Protein AF-X1M928-F1 (afdb_monomer)

Sequence (213 aa):
MLVGWYPKWRAERQRIRGLGEVPILINYLTMSMKVTPNLERATAFAAENVEGPLGMSLKDALRYTYLRAYAGVEEALTGFAERWGKWCGELKRSIYLLRSSVSEKTEVARLQTLDRALELSLRGACDRMRDFAAGLHLPTLLIYSMGVLLPLVLVAILPVLSIININIDVPQVFAIYCVALPLGVYMLNRWTLAKRPATFPPPEVPIEGRIQA

Organism: NCBI:txid412755

Nearest PDB structures (foldseek):
  1cnt-assembly1_4  TM=3.705E-01  e=9.234E+00  Homo sapiens

Foldseek 3Di:
DPPVVVVVVVVVVLLLQLLQCLLVLLVQLLVQCLVPVDNQRSLVRSLVPDPGSLSVQSVVLVVCVVVVVDPDSLRSLQVSLVVSCVPPVLSNVLSVLLVVLSVDPDSVVSNVSSVVSSVSSVVSLVVLQVVLVVVVVVLVVVLCCLQPVVLVVVVVCVVVCVVVVDDDDPVVNVCCNVPVSVVVSVVSVVVSVVSRRNHDPDPPDPPPDPPDD

Mean predicted aligned error: 10.76 Å

Solvent-accessible surface area (backbone atoms only — not comparable to full-atom values): 11618 Å² total; per-residue (Å²): 138,71,77,76,55,58,61,55,54,51,51,51,53,43,48,46,46,20,63,20,40,43,42,58,45,42,42,39,30,39,54,36,35,72,77,42,89,39,70,61,61,10,50,52,52,22,26,73,73,31,80,51,60,47,19,47,54,42,42,51,36,53,53,39,29,78,70,66,75,30,97,36,61,70,53,27,51,47,54,48,31,57,63,51,26,77,84,33,61,39,53,25,53,22,52,55,35,45,58,53,30,74,75,44,91,43,71,69,60,22,53,52,34,32,48,51,19,34,50,44,26,45,49,48,52,50,50,54,51,49,54,49,58,63,59,43,55,63,58,51,50,51,44,46,40,62,69,47,48,48,57,51,51,53,61,67,45,46,66,60,42,56,74,72,68,58,88,73,60,67,69,60,57,48,46,46,59,73,46,51,44,56,51,51,49,51,51,52,51,53,57,54,60,69,64,55,76,44,64,55,78,78,76,83,71,76,77,90,80,79,91,81,134

Structure (mmCIF, N/CA/C/O backbone):
data_AF-X1M928-F1
#
_entry.id   AF-X1M928-F1
#
loop_
_atom_site.group_PDB
_atom_site.id
_atom_site.type_symbol
_atom_site.label_atom_id
_atom_site.label_alt_id
_atom_site.label_comp_id
_atom_site.label_asym_id
_atom_site.label_entity_id
_atom_site.label_seq_id
_atom_site.pdbx_PDB_ins_code
_atom_site.Cartn_x
_atom_site.Cartn_y
_atom_site.Cartn_z
_atom_site.occupancy
_atom_site.B_iso_or_equiv
_atom_site.auth_seq_id
_atom_site.auth_comp_id
_atom_site.auth_asym_id
_atom_site.auth_atom_id
_atom_site.pdbx_PDB_model_num
ATOM 1 N N . MET A 1 1 ? -2.806 -22.529 -26.610 1.00 42.88 1 MET A N 1
ATOM 2 C CA . MET A 1 1 ? -1.885 -22.229 -25.484 1.00 42.88 1 MET A CA 1
ATOM 3 C C . MET A 1 1 ? -1.934 -20.781 -24.946 1.00 42.88 1 MET A C 1
ATOM 5 O O . MET A 1 1 ? -1.266 -20.520 -23.957 1.00 42.88 1 MET A O 1
ATOM 9 N N . LEU A 1 2 ? -2.754 -19.853 -25.474 1.00 51.56 2 LEU A N 1
ATOM 10 C CA . LEU A 1 2 ? -2.778 -18.439 -25.023 1.00 51.56 2 LEU A CA 1
ATOM 11 C C . LEU A 1 2 ? -3.914 -18.037 -24.050 1.00 51.56 2 LEU A C 1
ATOM 13 O O . LEU A 1 2 ? -3.877 -16.946 -23.490 1.00 51.56 2 LEU A O 1
ATOM 17 N N . VAL A 1 3 ? -4.897 -18.904 -23.783 1.00 51.47 3 VAL A N 1
ATOM 18 C CA . VAL A 1 3 ? -6.101 -18.537 -22.999 1.00 51.47 3 VAL A CA 1
ATOM 19 C C . VAL A 1 3 ? -5.848 -18.482 -21.477 1.00 51.47 3 VAL A C 1
ATOM 21 O O . VAL A 1 3 ? -6.524 -17.752 -20.758 1.00 51.47 3 VAL A O 1
ATOM 24 N N . GLY A 1 4 ? -4.814 -19.166 -20.968 1.00 53.25 4 GLY A N 1
ATOM 25 C CA . GLY A 1 4 ? -4.492 -19.201 -19.530 1.00 53.25 4 GLY A CA 1
ATOM 26 C C . GLY A 1 4 ? -3.716 -17.991 -18.982 1.00 53.25 4 GLY A C 1
ATOM 27 O O . GLY A 1 4 ? -3.635 -17.818 -17.767 1.00 53.25 4 GLY A O 1
ATOM 28 N N . TRP A 1 5 ? -3.152 -17.140 -19.847 1.00 52.72 5 TRP A N 1
ATOM 29 C CA . TRP A 1 5 ? -2.324 -15.992 -19.435 1.00 52.72 5 TRP A CA 1
ATOM 30 C C . TRP A 1 5 ? -3.140 -14.723 -19.148 1.00 52.72 5 TRP A C 1
ATOM 32 O O . TRP A 1 5 ? -2.783 -13.932 -18.273 1.00 52.72 5 TRP A O 1
ATOM 42 N N . TYR A 1 6 ? -4.280 -14.563 -19.821 1.00 56.12 6 TYR A N 1
ATOM 43 C CA . TYR A 1 6 ? -5.194 -13.437 -19.636 1.00 56.12 6 TYR A CA 1
ATOM 44 C C . TYR A 1 6 ? -5.787 -13.306 -18.212 1.00 56.12 6 TYR A C 1
ATOM 46 O O . TYR A 1 6 ? -5.787 -12.190 -17.680 1.00 56.12 6 TYR A O 1
ATOM 54 N N . PRO A 1 7 ? -6.241 -14.388 -17.533 1.00 69.06 7 PRO A N 1
ATOM 55 C CA . PRO A 1 7 ? -6.758 -14.273 -16.167 1.00 69.06 7 PRO A CA 1
ATOM 56 C C . PRO A 1 7 ? -5.667 -13.907 -15.154 1.00 69.06 7 PRO A C 1
ATOM 58 O O . PRO A 1 7 ? -5.917 -13.099 -14.262 1.00 69.06 7 PRO A O 1
ATOM 61 N N . LYS A 1 8 ? -4.442 -14.426 -15.319 1.00 65.88 8 LYS A N 1
ATOM 62 C CA . LYS A 1 8 ? -3.316 -14.124 -14.419 1.00 65.88 8 LYS A CA 1
ATOM 63 C C . LYS A 1 8 ? -2.908 -12.654 -14.494 1.00 65.88 8 LYS A C 1
ATOM 65 O O . LYS A 1 8 ? -2.722 -12.023 -13.461 1.00 65.88 8 LYS A O 1
ATOM 70 N N . TRP A 1 9 ? -2.839 -12.091 -15.702 1.00 58.47 9 TRP A N 1
ATOM 71 C CA . TRP A 1 9 ? -2.477 -10.684 -15.884 1.00 58.47 9 TRP A CA 1
ATOM 72 C C . TRP A 1 9 ? -3.546 -9.723 -15.338 1.00 58.47 9 TRP A C 1
ATOM 74 O O . TRP A 1 9 ? -3.210 -8.722 -14.706 1.00 58.47 9 TRP A O 1
ATOM 84 N N . ARG A 1 10 ? -4.842 -10.042 -15.506 1.00 61.56 10 ARG A N 1
ATOM 85 C CA . ARG A 1 10 ? -5.928 -9.254 -14.890 1.00 61.56 10 ARG A CA 1
ATOM 86 C C . ARG A 1 10 ? -5.919 -9.333 -13.365 1.00 61.56 10 ARG A C 1
ATOM 88 O O . ARG A 1 10 ? -6.059 -8.291 -12.728 1.00 61.56 10 ARG A O 1
ATOM 95 N N . ALA A 1 11 ? -5.708 -10.522 -12.799 1.00 66.62 11 ALA A N 1
ATOM 96 C CA . ALA A 1 11 ? -5.610 -10.703 -11.353 1.00 66.62 11 ALA A CA 1
ATOM 97 C C . ALA A 1 11 ? -4.434 -9.910 -10.766 1.00 66.62 11 ALA A C 1
ATOM 99 O O . ALA A 1 11 ? -4.593 -9.221 -9.763 1.00 66.62 11 ALA A O 1
ATOM 100 N N . GLU A 1 12 ? -3.276 -9.931 -11.428 1.00 66.94 12 GLU A N 1
ATOM 101 C CA . GLU A 1 12 ? -2.104 -9.179 -10.979 1.00 66.94 12 GLU A CA 1
ATOM 102 C C . GLU A 1 12 ? -2.335 -7.664 -11.049 1.00 66.94 12 GLU A C 1
ATOM 104 O O . GLU A 1 12 ? -2.025 -6.930 -10.113 1.00 66.94 12 GLU A O 1
ATOM 109 N N . ARG A 1 13 ? -2.990 -7.181 -12.110 1.00 67.06 13 ARG A N 1
ATOM 110 C CA . ARG A 1 13 ? -3.338 -5.761 -12.239 1.00 67.06 13 ARG A CA 1
ATOM 111 C C . ARG A 1 13 ? -4.357 -5.307 -11.191 1.00 67.06 13 ARG A C 1
ATOM 113 O O . ARG A 1 13 ? -4.254 -4.188 -10.693 1.00 67.06 13 ARG A O 1
ATOM 120 N N . GLN A 1 14 ? -5.328 -6.153 -10.851 1.00 69.19 14 GLN A N 1
ATOM 121 C CA . GLN A 1 14 ? -6.275 -5.891 -9.763 1.00 69.19 14 GLN A CA 1
ATOM 122 C C . GLN A 1 14 ? -5.581 -5.878 -8.399 1.00 69.19 14 GLN A C 1
ATOM 124 O O . GLN A 1 14 ? -5.887 -5.013 -7.586 1.00 69.19 14 GLN A O 1
ATOM 129 N N . ARG A 1 15 ? -4.606 -6.766 -8.169 1.00 75.19 15 ARG A N 1
ATOM 130 C CA . ARG A 1 15 ? -3.797 -6.766 -6.941 1.00 75.19 15 ARG A CA 1
ATOM 131 C C . ARG A 1 15 ? -2.988 -5.491 -6.796 1.00 75.19 15 ARG A C 1
ATOM 133 O O . ARG A 1 15 ? -3.089 -4.844 -5.763 1.00 75.19 15 ARG A O 1
ATOM 140 N N . ILE A 1 16 ? -2.250 -5.096 -7.837 1.00 73.75 16 ILE A N 1
ATOM 141 C CA . ILE A 1 16 ? -1.461 -3.857 -7.825 1.00 73.75 16 ILE A CA 1
ATOM 142 C C . ILE A 1 16 ? -2.367 -2.657 -7.528 1.00 73.75 16 ILE A C 1
ATOM 144 O O . ILE A 1 16 ? -2.025 -1.837 -6.684 1.00 73.75 16 ILE A O 1
ATOM 148 N N . ARG A 1 17 ? -3.548 -2.583 -8.159 1.00 75.19 17 ARG A N 1
ATOM 149 C CA . ARG A 1 17 ? -4.549 -1.543 -7.863 1.00 75.19 17 ARG A CA 1
ATOM 150 C C . ARG A 1 17 ? -5.024 -1.581 -6.410 1.00 75.19 17 ARG A C 1
ATOM 152 O O . ARG A 1 17 ? -5.004 -0.545 -5.759 1.00 75.19 17 ARG A O 1
ATOM 159 N N . GLY A 1 18 ? -5.354 -2.762 -5.890 1.00 78.44 18 GLY A N 1
ATOM 160 C CA . GLY A 1 18 ? -5.780 -2.931 -4.500 1.00 78.44 18 GLY A CA 1
ATOM 161 C C . GLY A 1 18 ? -4.712 -2.513 -3.483 1.00 78.44 18 GLY A C 1
ATOM 162 O O . GLY A 1 18 ? -5.039 -1.927 -2.459 1.00 78.44 18 GLY A O 1
ATOM 163 N N . LEU A 1 19 ? -3.422 -2.713 -3.775 1.00 83.06 19 LEU A N 1
ATOM 164 C CA . LEU A 1 19 ? -2.331 -2.221 -2.918 1.00 83.06 19 LEU A CA 1
ATOM 165 C C . LEU A 1 19 ? -2.305 -0.688 -2.807 1.00 83.06 19 LEU A C 1
ATOM 167 O O . LEU A 1 19 ? -1.924 -0.153 -1.764 1.00 83.06 19 LEU A O 1
ATOM 171 N N . GLY A 1 20 ? -2.739 0.013 -3.855 1.00 84.56 20 GLY A N 1
ATOM 172 C CA . GLY A 1 20 ? -2.857 1.471 -3.877 1.00 84.56 20 GLY A CA 1
ATOM 173 C C . GLY A 1 20 ? -3.984 2.039 -3.029 1.00 84.56 20 GLY A C 1
ATOM 174 O O . GLY A 1 20 ? -3.939 3.212 -2.669 1.00 84.56 20 GLY A O 1
ATOM 175 N N . GLU A 1 21 ? -4.972 1.212 -2.699 1.00 87.44 21 GLU A N 1
ATOM 176 C CA . GLU A 1 21 ? -6.151 1.578 -1.908 1.00 87.44 21 GLU A CA 1
ATOM 177 C C . GLU A 1 21 ? -5.940 1.361 -0.409 1.00 87.44 21 GLU A C 1
ATOM 179 O O . GLU A 1 21 ? -6.763 1.789 0.394 1.00 87.44 21 GLU A O 1
ATOM 184 N N . VAL A 1 22 ? -4.831 0.730 -0.012 1.00 92.00 22 VAL A N 1
ATOM 185 C CA . VAL A 1 22 ? -4.527 0.412 1.390 1.00 92.00 22 VAL A CA 1
ATOM 186 C C . VAL A 1 22 ? -4.619 1.641 2.303 1.00 92.00 22 VAL A C 1
ATOM 188 O O . VAL A 1 22 ? -5.326 1.548 3.307 1.00 92.00 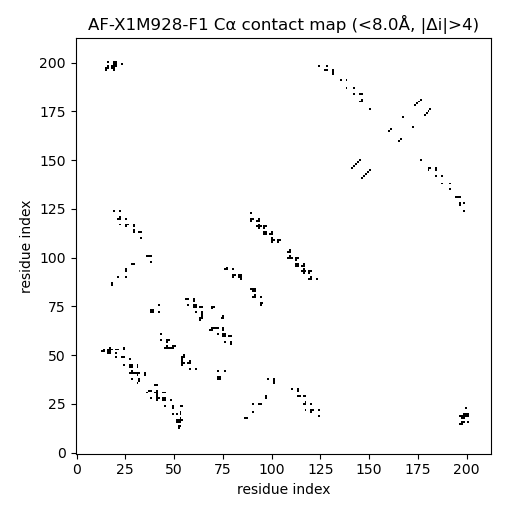22 VAL A O 1
ATOM 191 N N . PRO A 1 23 ? -3.998 2.798 1.991 1.00 93.00 23 PRO A N 1
ATOM 192 C CA . PRO A 1 23 ? -4.100 3.965 2.864 1.00 93.00 23 PRO A CA 1
ATOM 193 C C . PRO A 1 23 ? -5.526 4.508 2.971 1.00 93.00 23 PRO A C 1
ATOM 195 O O . PRO A 1 23 ? -5.943 4.917 4.048 1.00 93.00 23 PRO A O 1
ATOM 198 N N . ILE A 1 24 ? -6.290 4.472 1.874 1.00 92.56 24 ILE A N 1
ATOM 199 C CA . ILE A 1 24 ? -7.690 4.917 1.840 1.00 92.56 24 ILE A CA 1
ATOM 200 C C . ILE A 1 24 ? -8.553 4.001 2.712 1.00 92.56 24 ILE A C 1
ATOM 202 O O . ILE A 1 24 ? -9.325 4.483 3.536 1.00 92.56 24 ILE A O 1
ATOM 206 N N . LEU A 1 25 ? -8.386 2.683 2.580 1.00 94.56 25 LEU A N 1
ATOM 207 C CA . LEU A 1 25 ? -9.114 1.711 3.388 1.00 94.56 25 LEU A CA 1
ATOM 208 C C . LEU A 1 25 ? -8.829 1.899 4.881 1.00 94.56 25 LEU A C 1
ATOM 210 O O . LEU A 1 25 ? -9.761 1.974 5.681 1.00 94.56 25 LEU A O 1
ATOM 214 N N . ILE A 1 26 ? -7.549 1.988 5.254 1.00 95.50 26 ILE A N 1
ATOM 215 C CA . ILE A 1 26 ? -7.161 2.219 6.647 1.00 95.50 26 ILE A CA 1
ATOM 216 C C . ILE A 1 26 ? -7.706 3.564 7.134 1.00 95.50 26 ILE A C 1
ATOM 218 O O . ILE A 1 26 ? -8.219 3.629 8.244 1.00 95.50 26 ILE A O 1
ATOM 222 N N . ASN A 1 27 ? -7.682 4.610 6.307 1.00 95.31 27 ASN A N 1
ATOM 223 C CA . ASN A 1 27 ? -8.257 5.904 6.657 1.00 95.31 27 ASN A CA 1
ATOM 224 C C . ASN A 1 27 ? -9.759 5.816 6.965 1.00 95.31 27 ASN A C 1
ATOM 226 O O . ASN A 1 27 ? -10.181 6.318 8.002 1.00 95.31 27 ASN A O 1
ATOM 230 N N . TYR A 1 28 ? -10.559 5.141 6.133 1.00 95.44 28 TYR A N 1
ATOM 231 C CA . TYR A 1 28 ? -11.990 4.955 6.406 1.00 95.44 28 TYR A CA 1
ATOM 232 C C . TYR A 1 28 ? -12.245 4.164 7.695 1.00 95.44 28 TYR A C 1
ATOM 234 O O . TYR A 1 28 ? -13.114 4.544 8.483 1.00 95.44 28 TYR A O 1
ATOM 242 N N . LEU A 1 29 ? -11.460 3.109 7.949 1.00 95.88 29 LEU A N 1
ATOM 243 C CA . LEU A 1 29 ? -11.529 2.346 9.199 1.00 95.88 29 LEU A CA 1
ATOM 244 C C . LEU A 1 29 ? -11.206 3.234 10.407 1.00 95.88 29 LEU A C 1
ATOM 246 O O . LEU A 1 29 ? -11.985 3.294 11.356 1.00 95.88 29 LEU A O 1
ATOM 250 N N . THR A 1 30 ? -10.087 3.958 10.356 1.00 96.50 30 THR A N 1
ATOM 251 C CA . THR A 1 30 ? -9.639 4.880 11.404 1.00 96.50 30 THR A CA 1
ATOM 252 C C . THR A 1 30 ? -10.672 5.980 11.649 1.00 96.50 30 THR A C 1
ATOM 254 O O . THR A 1 30 ? -11.042 6.217 12.795 1.00 96.50 30 THR A O 1
ATOM 257 N N . MET A 1 31 ? -11.178 6.635 10.600 1.00 95.06 31 MET A N 1
ATOM 258 C CA . MET A 1 31 ? -12.186 7.695 10.707 1.00 95.06 31 MET A CA 1
ATOM 259 C C . MET A 1 31 ? -13.467 7.189 11.369 1.00 95.06 31 MET A C 1
ATOM 261 O O . MET A 1 31 ? -13.952 7.812 12.310 1.00 95.06 31 MET A O 1
ATOM 265 N N . SER A 1 32 ? -13.985 6.037 10.938 1.00 95.12 32 SER A N 1
ATOM 266 C CA . SER A 1 32 ? -15.197 5.470 11.532 1.00 95.12 32 SER A CA 1
ATOM 267 C C . SER A 1 32 ? -14.990 5.064 12.995 1.00 95.12 32 SER A C 1
ATOM 269 O O . SER A 1 32 ? -15.827 5.379 13.838 1.00 95.12 32 SER A O 1
ATOM 271 N N . MET A 1 33 ? -13.836 4.469 13.321 1.00 94.62 33 MET A N 1
ATOM 272 C CA . MET A 1 33 ? -13.453 4.103 14.692 1.00 94.62 33 MET A CA 1
ATOM 273 C C . MET A 1 33 ? -13.284 5.310 15.623 1.00 94.62 33 MET A C 1
ATOM 275 O O . MET A 1 33 ? -13.527 5.201 16.826 1.00 94.62 33 MET A O 1
ATOM 279 N N . LYS A 1 34 ? -12.862 6.462 15.085 1.00 94.31 34 LYS A N 1
ATOM 280 C CA . LYS A 1 34 ? -12.776 7.722 15.838 1.00 94.31 34 LYS A CA 1
ATOM 281 C C . LYS A 1 34 ? -14.156 8.277 16.193 1.00 94.31 34 LYS A C 1
ATOM 283 O O . LYS A 1 34 ? -14.293 8.861 17.260 1.00 94.31 34 LYS A O 1
ATOM 288 N N . VAL A 1 35 ? -15.153 8.091 15.323 1.00 93.50 35 VAL A N 1
ATOM 289 C CA . VAL A 1 35 ? -16.539 8.531 15.567 1.00 93.50 35 VAL A CA 1
ATOM 290 C C . VAL A 1 35 ? -17.263 7.560 16.499 1.00 93.50 35 VAL A C 1
ATOM 292 O O . VAL A 1 35 ? -17.886 7.972 17.472 1.00 93.50 35 VAL A O 1
ATOM 295 N N . THR A 1 36 ? -17.172 6.262 16.216 1.00 91.56 36 THR A N 1
ATOM 296 C CA . THR A 1 36 ? -17.763 5.197 17.031 1.00 91.56 36 THR A CA 1
ATOM 297 C C . THR A 1 36 ? -16.734 4.090 17.241 1.00 91.56 36 THR A C 1
ATOM 299 O O . THR A 1 36 ? -16.312 3.503 16.244 1.00 91.56 36 THR A O 1
ATOM 302 N N . PRO A 1 37 ? -16.361 3.736 18.487 1.00 91.12 37 PRO A N 1
ATOM 303 C CA . PRO A 1 37 ? -15.348 2.717 18.768 1.00 91.12 37 PRO A CA 1
ATOM 304 C C . PRO A 1 37 ? -15.912 1.295 18.580 1.00 91.12 37 PRO A C 1
ATOM 306 O O . PRO A 1 37 ? -15.955 0.495 19.509 1.00 91.12 37 PRO A O 1
ATOM 309 N N . ASN A 1 38 ? -16.394 0.989 17.374 1.00 91.12 38 ASN A N 1
ATOM 310 C CA . ASN A 1 38 ? -16.973 -0.294 16.994 1.00 91.12 38 ASN A CA 1
ATOM 311 C C . ASN A 1 38 ? -16.344 -0.770 15.677 1.00 91.12 38 ASN A C 1
ATOM 313 O O . ASN A 1 38 ? -16.558 -0.179 14.616 1.00 91.12 38 ASN A O 1
ATOM 317 N N . LEU A 1 39 ? -15.596 -1.873 15.758 1.00 91.31 39 LEU A N 1
ATOM 318 C CA . LEU A 1 39 ? -14.866 -2.443 14.628 1.00 91.31 39 LEU A CA 1
ATOM 319 C C . LEU A 1 39 ? -15.797 -2.972 13.528 1.00 91.31 39 LEU A C 1
ATOM 321 O O . LEU A 1 39 ? -15.484 -2.852 12.346 1.00 91.31 39 LEU A O 1
ATOM 325 N N . GLU A 1 40 ? -16.953 -3.524 13.888 1.00 91.06 40 GLU A N 1
ATOM 326 C CA . GLU A 1 40 ? -17.931 -4.038 12.925 1.00 91.06 40 GLU A CA 1
ATOM 327 C C . GLU A 1 40 ? -18.540 -2.904 12.100 1.00 91.06 40 GLU A C 1
ATOM 329 O O . GLU A 1 40 ? -18.614 -2.971 10.874 1.00 91.06 40 GLU A O 1
ATOM 334 N N . ARG A 1 41 ? -18.903 -1.805 12.768 1.00 91.00 41 ARG A N 1
ATOM 335 C CA . ARG A 1 41 ? -19.430 -0.613 12.100 1.00 91.00 41 ARG A CA 1
ATOM 336 C C . ARG A 1 41 ? -18.368 0.042 11.220 1.00 91.00 41 ARG A C 1
ATOM 338 O O . ARG A 1 41 ? -18.665 0.423 10.091 1.00 91.00 41 ARG A O 1
ATOM 345 N N . ALA A 1 42 ? -17.130 0.119 11.706 1.00 94.19 42 ALA A N 1
ATOM 346 C CA . ALA A 1 42 ? -16.022 0.679 10.945 1.00 94.19 42 ALA A CA 1
ATOM 347 C C . ALA A 1 42 ? -15.689 -0.137 9.695 1.00 94.19 42 ALA A C 1
ATOM 349 O O . ALA A 1 42 ? -15.462 0.429 8.627 1.00 94.19 42 ALA A O 1
ATOM 350 N N . THR A 1 43 ? -15.687 -1.464 9.804 1.00 93.62 43 THR A N 1
ATOM 351 C CA . THR A 1 43 ? -15.433 -2.357 8.666 1.00 93.62 43 THR A CA 1
ATOM 352 C C . THR A 1 43 ? -16.558 -2.341 7.645 1.00 93.62 43 THR A C 1
ATOM 354 O O . THR A 1 43 ? -16.258 -2.310 6.454 1.00 93.62 43 THR A O 1
ATOM 357 N N . ALA A 1 44 ? -17.823 -2.292 8.074 1.00 91.88 44 ALA A N 1
ATOM 358 C CA . ALA A 1 44 ? -18.957 -2.106 7.171 1.00 91.88 44 ALA A CA 1
ATOM 359 C C . ALA A 1 44 ? -18.858 -0.766 6.422 1.00 91.88 44 ALA A C 1
ATOM 361 O O . ALA A 1 44 ? -18.918 -0.739 5.194 1.00 91.88 44 ALA A O 1
ATOM 362 N N . PHE A 1 45 ? -18.586 0.325 7.144 1.00 92.50 45 PHE A N 1
ATOM 363 C CA . PHE A 1 45 ? -18.412 1.654 6.557 1.00 92.50 45 PHE A CA 1
ATOM 364 C C . PHE A 1 45 ? -17.254 1.703 5.552 1.00 92.50 45 PHE A C 1
ATOM 366 O O . PHE A 1 45 ? -17.403 2.219 4.445 1.00 92.50 45 PHE A O 1
ATOM 373 N N . ALA A 1 46 ? -16.100 1.134 5.902 1.00 93.94 46 ALA A N 1
ATOM 374 C CA . ALA A 1 46 ? -14.953 1.076 5.005 1.00 93.94 46 ALA A CA 1
ATOM 375 C C . ALA A 1 46 ? -15.229 0.195 3.778 1.00 93.94 46 ALA A C 1
ATOM 377 O O . ALA A 1 46 ? -14.829 0.544 2.670 1.00 93.94 46 ALA A O 1
ATOM 378 N N . ALA A 1 47 ? -15.940 -0.922 3.948 1.00 91.94 47 ALA A N 1
ATOM 379 C CA . ALA A 1 47 ? -16.337 -1.762 2.830 1.00 91.94 47 ALA A CA 1
ATOM 380 C C . ALA A 1 47 ? -17.258 -0.998 1.872 1.00 91.94 47 ALA A C 1
ATOM 382 O O . ALA A 1 47 ? -17.040 -1.062 0.672 1.00 91.94 47 ALA A O 1
ATOM 383 N N . GLU A 1 48 ? -18.241 -0.247 2.367 1.00 91.06 48 GLU A N 1
ATOM 384 C CA . GLU A 1 48 ? -19.170 0.524 1.532 1.00 91.06 48 GLU A CA 1
ATOM 385 C C . GLU A 1 48 ? -18.489 1.644 0.735 1.00 91.06 48 GLU A C 1
ATOM 387 O O . GLU A 1 48 ? -18.802 1.799 -0.444 1.00 91.06 48 GLU A O 1
ATOM 392 N N . ASN A 1 49 ? -17.536 2.357 1.345 1.00 91.19 49 ASN A N 1
ATOM 393 C C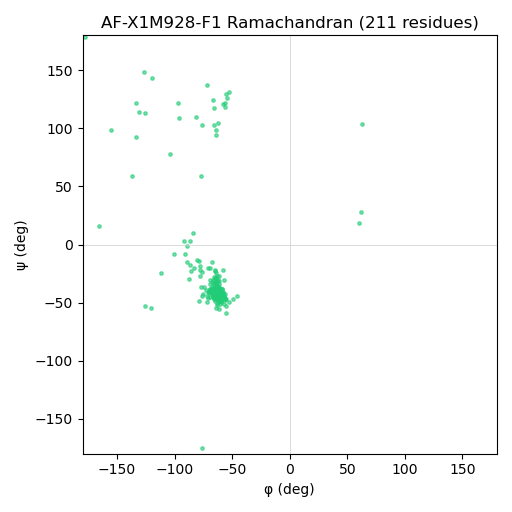A . ASN A 1 49 ? -16.905 3.547 0.760 1.00 91.19 49 ASN A CA 1
ATOM 394 C C . ASN A 1 49 ? -15.659 3.257 -0.096 1.00 91.19 49 ASN A C 1
ATOM 396 O O . ASN A 1 49 ? -15.219 4.124 -0.847 1.00 91.19 49 ASN A O 1
ATOM 400 N N . VAL A 1 50 ? -15.066 2.061 -0.003 1.00 89.81 50 VAL A N 1
ATOM 401 C CA . VAL A 1 50 ? -13.958 1.665 -0.884 1.00 89.81 50 VAL A CA 1
ATOM 402 C C . VAL A 1 50 ? -14.501 0.849 -2.057 1.00 89.81 50 VAL A C 1
ATOM 404 O O . VAL A 1 50 ? -14.906 -0.302 -1.909 1.00 89.81 50 VAL A O 1
ATOM 407 N N . GLU A 1 51 ? -14.494 1.440 -3.251 1.00 83.56 51 GLU A N 1
ATOM 408 C CA . GLU A 1 51 ? -15.075 0.815 -4.451 1.00 83.56 51 GLU A CA 1
ATOM 409 C C . GLU A 1 51 ? -14.124 -0.128 -5.198 1.00 83.56 51 GLU A C 1
ATOM 411 O O . GLU A 1 51 ? -14.563 -1.009 -5.940 1.00 83.56 51 GLU A O 1
ATOM 416 N N . GLY A 1 52 ? -12.816 0.041 -5.017 1.00 85.38 52 GLY A N 1
ATOM 417 C CA . GLY A 1 52 ? -11.818 -0.698 -5.778 1.00 85.38 52 GLY A CA 1
ATOM 418 C C . GLY A 1 52 ? -11.609 -2.155 -5.340 1.00 85.38 52 GLY A C 1
ATOM 419 O O . GLY A 1 52 ? -12.334 -2.676 -4.483 1.00 85.38 52 GLY A O 1
ATOM 420 N N . PRO A 1 53 ? -10.625 -2.870 -5.929 1.00 87.00 53 PRO A N 1
ATOM 421 C CA . PRO A 1 53 ? -10.423 -4.301 -5.697 1.00 87.00 53 PRO A CA 1
ATOM 422 C C . PRO A 1 53 ? -10.209 -4.664 -4.226 1.00 87.00 53 PRO A C 1
ATOM 424 O O . PRO A 1 53 ? -10.577 -5.764 -3.807 1.00 87.00 53 PRO A O 1
ATOM 427 N N . LEU A 1 54 ? -9.618 -3.757 -3.441 1.00 88.44 54 LEU A N 1
ATOM 428 C CA . LEU A 1 54 ? -9.393 -3.987 -2.019 1.00 88.44 54 LEU A CA 1
ATOM 429 C C . LEU A 1 54 ? -10.711 -3.922 -1.236 1.00 88.44 54 LEU A C 1
ATOM 431 O O . LEU A 1 54 ? -10.985 -4.801 -0.418 1.00 88.44 54 LEU A O 1
ATOM 435 N N . GLY A 1 55 ? -11.548 -2.925 -1.530 1.00 89.50 55 GLY A N 1
ATOM 436 C CA . GLY A 1 55 ? -12.866 -2.762 -0.917 1.00 89.50 55 GLY A CA 1
ATOM 437 C C . GLY A 1 55 ? -13.848 -3.859 -1.321 1.00 89.50 55 GLY A C 1
ATOM 438 O O . GLY A 1 55 ? -14.512 -4.429 -0.459 1.00 89.50 55 GLY A O 1
ATOM 439 N N . MET A 1 56 ? -13.855 -4.268 -2.594 1.00 89.50 56 MET A N 1
ATOM 440 C CA . MET A 1 56 ? -14.603 -5.447 -3.056 1.00 89.50 56 MET A CA 1
ATOM 441 C C . MET A 1 56 ? -14.191 -6.711 -2.297 1.00 89.50 56 MET A C 1
ATOM 443 O O . MET A 1 56 ? -15.045 -7.447 -1.809 1.00 89.50 56 MET A O 1
ATOM 447 N N . SER A 1 57 ? -12.885 -6.935 -2.116 1.00 90.12 57 SER A N 1
ATOM 448 C CA . SER A 1 57 ? -12.409 -8.084 -1.344 1.00 90.12 57 SER A CA 1
ATOM 449 C C . SER A 1 57 ? -12.794 -8.016 0.138 1.00 90.12 57 SER A C 1
ATOM 451 O O . SER A 1 57 ? -12.908 -9.074 0.764 1.00 90.12 57 SER A O 1
ATOM 453 N N . LEU A 1 58 ? -12.959 -6.819 0.708 1.00 91.69 58 LEU A N 1
ATOM 454 C CA . LEU A 1 58 ? -13.457 -6.642 2.070 1.00 91.69 58 LEU A CA 1
ATOM 455 C C . LEU A 1 58 ? -14.970 -6.892 2.143 1.00 91.69 58 LEU A C 1
ATOM 457 O O . LEU A 1 58 ? -15.409 -7.616 3.033 1.00 91.69 58 LEU A O 1
ATOM 461 N N . LYS A 1 59 ? -15.755 -6.391 1.177 1.00 91.25 59 LYS A N 1
ATOM 462 C CA . LYS A 1 59 ? -17.188 -6.714 1.033 1.00 91.25 59 LYS A CA 1
ATOM 463 C C . LYS A 1 59 ? -17.393 -8.222 0.944 1.00 91.25 59 LYS A C 1
ATOM 465 O O . LYS A 1 59 ? -18.224 -8.765 1.663 1.00 91.25 59 LYS A O 1
ATOM 470 N N . ASP A 1 60 ? -16.606 -8.909 0.121 1.00 89.06 60 ASP A N 1
ATOM 471 C CA . ASP A 1 60 ? -16.670 -10.365 0.007 1.00 89.06 60 ASP A CA 1
ATOM 472 C C . ASP A 1 60 ? -16.336 -11.047 1.339 1.00 89.06 60 ASP A C 1
ATOM 474 O O . ASP A 1 60 ? -17.060 -11.948 1.755 1.00 89.06 60 ASP A O 1
ATOM 478 N N . ALA A 1 61 ? -15.303 -10.586 2.058 1.00 87.88 61 ALA A N 1
ATOM 479 C CA . ALA A 1 61 ? -14.972 -11.107 3.386 1.00 87.88 61 ALA A CA 1
ATOM 480 C C . ALA A 1 61 ? -16.144 -10.971 4.374 1.00 87.88 61 ALA A C 1
ATOM 482 O O . ALA A 1 61 ? -16.458 -11.937 5.066 1.00 87.88 61 ALA A O 1
ATOM 483 N N . LEU A 1 62 ? -16.821 -9.817 4.389 1.00 88.44 62 LEU A N 1
ATOM 484 C CA . LEU A 1 62 ? -18.005 -9.579 5.219 1.00 88.44 62 LEU A CA 1
ATOM 485 C C . LEU A 1 62 ? -19.196 -10.448 4.790 1.00 88.44 62 LEU A C 1
ATOM 487 O O . LEU A 1 62 ? -19.898 -10.991 5.640 1.00 88.44 62 LEU A O 1
ATOM 491 N N . ARG A 1 63 ? -19.408 -10.648 3.482 1.00 84.94 63 ARG A N 1
ATOM 492 C CA . ARG A 1 63 ? -20.457 -11.543 2.957 1.00 84.94 63 ARG A CA 1
ATOM 493 C C . ARG A 1 63 ? -20.294 -12.974 3.464 1.00 84.94 63 ARG A C 1
ATOM 495 O O . ARG A 1 63 ? -21.288 -13.593 3.839 1.00 84.94 63 ARG A O 1
ATOM 502 N N . TYR A 1 64 ? -19.064 -13.482 3.527 1.00 78.25 64 TYR A N 1
ATOM 503 C CA . TYR A 1 64 ? -18.787 -14.808 4.088 1.00 78.25 64 TYR A CA 1
ATOM 504 C C . TYR A 1 64 ? -19.114 -14.899 5.590 1.00 78.25 64 TYR A C 1
ATOM 506 O O . TYR A 1 64 ? -19.537 -15.959 6.049 1.00 78.25 64 TYR A O 1
ATOM 514 N N . THR A 1 65 ? -19.025 -13.799 6.344 1.00 77.00 65 THR A N 1
ATOM 515 C CA . THR A 1 65 ? -19.478 -13.742 7.746 1.00 77.00 65 THR A CA 1
ATOM 516 C C . THR A 1 65 ? -20.983 -13.974 7.867 1.00 77.00 65 THR A C 1
ATOM 518 O O . THR A 1 65 ? -21.413 -14.800 8.669 1.00 77.00 65 THR A O 1
ATOM 521 N N . TYR A 1 66 ? -21.796 -13.321 7.028 1.00 67.62 66 TYR A N 1
ATOM 522 C CA . TYR A 1 66 ? -23.257 -13.507 7.030 1.00 67.62 66 TYR A CA 1
ATOM 523 C C . TYR A 1 66 ? -23.685 -14.929 6.629 1.00 67.62 66 TYR A C 1
ATOM 525 O O . TYR A 1 66 ? -24.755 -15.389 7.018 1.00 67.62 66 TYR A O 1
ATOM 533 N N . LEU A 1 67 ? -22.826 -15.654 5.906 1.00 71.38 67 LEU A N 1
ATOM 534 C CA . LEU A 1 67 ? -22.998 -17.066 5.548 1.00 71.38 67 LEU A CA 1
ATOM 535 C C . LEU A 1 67 ? -22.521 -18.040 6.652 1.00 71.38 67 LEU A C 1
ATOM 537 O O . LEU A 1 67 ? -22.435 -19.238 6.394 1.00 71.38 67 LEU A O 1
ATOM 541 N N . ARG A 1 68 ? -22.206 -17.553 7.868 1.00 69.81 68 ARG A N 1
ATOM 542 C CA . ARG A 1 68 ? -21.621 -18.322 8.994 1.00 69.81 68 ARG A CA 1
ATOM 543 C C . ARG A 1 68 ? -20.253 -18.963 8.701 1.00 69.81 68 ARG A C 1
ATOM 545 O O . ARG A 1 68 ? -19.833 -19.856 9.430 1.00 69.81 68 ARG A O 1
ATOM 552 N N . ALA A 1 69 ? -19.528 -18.505 7.679 1.00 63.19 69 ALA A N 1
ATOM 553 C CA . ALA A 1 69 ? -18.174 -19.000 7.403 1.00 63.19 69 ALA A CA 1
ATOM 554 C C . ALA A 1 69 ? -17.098 -18.378 8.319 1.00 63.19 69 ALA A C 1
ATOM 556 O O . ALA A 1 69 ? -15.989 -18.899 8.390 1.00 63.19 69 ALA A O 1
ATOM 557 N N . TYR A 1 70 ? -17.429 -17.291 9.023 1.00 66.44 70 TYR A N 1
ATOM 558 C CA . TYR A 1 70 ? -16.625 -16.677 10.084 1.00 66.44 70 TYR A CA 1
ATOM 559 C C . TYR A 1 70 ? -17.481 -16.522 11.347 1.00 66.44 70 TYR A C 1
ATOM 561 O O . TYR A 1 70 ? -18.688 -16.293 11.241 1.00 66.44 70 TYR A O 1
ATOM 569 N N . ALA A 1 71 ? -16.867 -16.612 12.530 1.00 67.62 71 ALA A N 1
ATOM 570 C CA . ALA A 1 71 ? -17.534 -16.448 13.822 1.00 67.62 71 ALA A CA 1
ATOM 571 C C . ALA A 1 71 ? -17.989 -15.000 14.080 1.00 67.62 71 ALA A C 1
ATOM 573 O O . ALA A 1 71 ? -18.892 -14.772 14.882 1.00 67.62 71 ALA A O 1
ATOM 574 N N . GLY A 1 72 ? -17.399 -14.024 13.382 1.00 82.56 72 GLY A N 1
ATOM 575 C CA . GLY A 1 72 ? -17.767 -12.614 13.475 1.00 82.56 72 GLY A CA 1
ATOM 576 C C . GLY A 1 72 ? -16.968 -11.724 12.524 1.00 82.56 72 GLY A C 1
ATOM 577 O O . GLY A 1 72 ? -16.088 -12.182 11.788 1.00 82.56 72 GLY A O 1
ATOM 578 N N . VAL A 1 73 ? -17.272 -10.425 12.537 1.00 86.12 73 VAL A N 1
ATOM 579 C CA . VAL A 1 73 ? -16.626 -9.440 11.654 1.00 86.12 73 VAL A CA 1
ATOM 580 C C . VAL A 1 73 ? -15.137 -9.270 11.977 1.00 86.12 73 VAL A C 1
ATOM 582 O O . VAL A 1 73 ? -14.321 -9.090 11.074 1.00 86.12 73 VAL A O 1
ATOM 585 N N . GLU A 1 74 ? -14.759 -9.404 13.248 1.00 87.31 74 GLU A N 1
ATOM 586 C CA . GLU A 1 74 ? -13.362 -9.355 13.688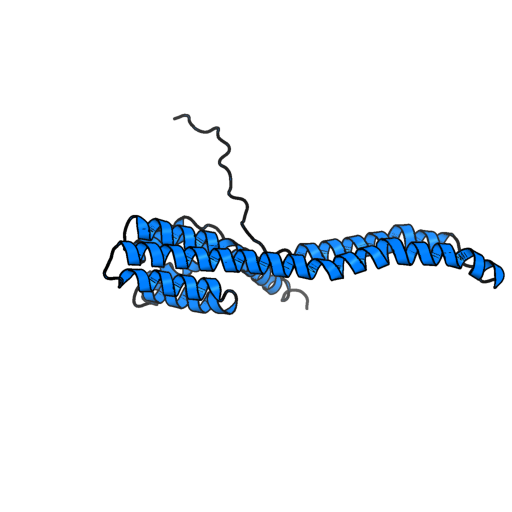 1.00 87.31 74 GLU A CA 1
ATOM 587 C C . GLU A 1 74 ? -12.510 -10.481 13.072 1.00 87.31 74 GLU A C 1
ATOM 589 O O . GLU A 1 74 ? -11.387 -10.247 12.608 1.00 87.31 74 GLU A O 1
ATOM 594 N N . GLU A 1 75 ? -13.053 -11.699 12.997 1.00 87.62 75 GLU A N 1
ATOM 595 C CA . GLU A 1 75 ? -12.373 -12.839 12.378 1.00 87.62 75 GLU A CA 1
ATOM 596 C C . GLU A 1 75 ? -12.277 -12.667 10.857 1.00 87.62 75 GLU A C 1
ATOM 598 O O . GLU A 1 75 ? -11.212 -12.877 10.271 1.00 87.62 75 GLU A O 1
ATOM 603 N N . ALA A 1 76 ? -13.344 -12.183 10.217 1.00 89.88 76 ALA A N 1
ATOM 604 C CA . ALA A 1 76 ? -13.348 -11.891 8.786 1.00 89.88 76 ALA A CA 1
ATOM 605 C C . ALA A 1 76 ? -12.327 -10.807 8.407 1.00 89.88 76 ALA A C 1
ATOM 607 O O . ALA A 1 76 ? -11.607 -10.950 7.411 1.00 89.88 76 ALA A O 1
ATOM 608 N N . LEU A 1 77 ? -12.210 -9.753 9.223 1.00 91.62 77 LEU A N 1
ATOM 609 C CA . LEU A 1 77 ? -11.205 -8.704 9.058 1.00 91.62 77 LEU A CA 1
ATOM 610 C C . LEU A 1 77 ? -9.784 -9.255 9.239 1.00 91.62 77 LEU A C 1
ATOM 612 O O . LEU A 1 77 ? -8.876 -8.890 8.491 1.00 91.62 77 LEU A O 1
ATOM 616 N N . THR A 1 78 ? -9.589 -10.168 10.189 1.00 91.50 78 THR A N 1
ATOM 617 C CA . THR A 1 78 ? -8.297 -10.830 10.418 1.00 91.50 78 THR A CA 1
ATOM 618 C C . THR A 1 78 ? -7.915 -11.718 9.237 1.00 91.50 78 THR A C 1
ATOM 620 O O . THR A 1 78 ? -6.813 -11.590 8.704 1.00 91.50 78 THR A O 1
ATOM 623 N N . GLY A 1 79 ? -8.842 -12.543 8.745 1.00 90.75 79 GLY A N 1
ATOM 624 C CA . GLY A 1 79 ? -8.633 -13.357 7.549 1.00 90.75 79 GLY A CA 1
ATOM 625 C C . GLY A 1 79 ? -8.363 -12.507 6.304 1.00 90.75 79 GLY A C 1
ATOM 626 O O . GLY A 1 79 ? -7.508 -12.847 5.486 1.00 90.75 79 GLY A O 1
ATOM 627 N N . PHE A 1 80 ? -9.035 -11.362 6.167 1.00 92.50 80 PHE A N 1
ATOM 628 C CA . PHE A 1 80 ? -8.738 -10.380 5.124 1.00 92.50 80 PHE A CA 1
ATOM 629 C C . PHE A 1 80 ? -7.309 -9.825 5.250 1.00 92.50 80 PHE A C 1
ATOM 631 O O . PHE A 1 80 ? -6.562 -9.839 4.265 1.00 92.50 80 PHE A O 1
ATOM 638 N N . ALA A 1 81 ? -6.904 -9.409 6.453 1.00 93.75 81 ALA A N 1
ATOM 639 C CA . ALA A 1 81 ? -5.567 -8.892 6.733 1.00 93.75 81 ALA A CA 1
ATOM 640 C C . ALA A 1 81 ? -4.469 -9.930 6.474 1.00 93.75 81 ALA A C 1
ATOM 642 O O . ALA A 1 81 ? -3.398 -9.585 5.982 1.00 93.75 81 ALA A O 1
ATOM 643 N N . GLU A 1 82 ? -4.717 -11.206 6.764 1.00 92.62 82 GLU A N 1
ATOM 644 C CA . GLU A 1 82 ? -3.775 -12.287 6.476 1.00 92.62 82 GLU A CA 1
ATOM 645 C C . GLU A 1 82 ? -3.664 -12.592 4.985 1.00 92.62 82 GLU A C 1
ATOM 647 O O . GLU A 1 82 ? -2.554 -12.787 4.485 1.00 92.62 82 GLU A O 1
ATOM 652 N N . ARG A 1 83 ? -4.788 -12.600 4.257 1.00 90.94 83 ARG A N 1
ATOM 653 C CA . ARG A 1 83 ? -4.784 -12.801 2.802 1.00 90.94 83 ARG A CA 1
ATOM 654 C C . ARG A 1 83 ? -3.996 -11.699 2.110 1.00 90.94 83 ARG A C 1
ATOM 656 O O . ARG A 1 83 ? -3.051 -12.003 1.388 1.00 90.94 83 ARG A O 1
ATOM 663 N N . TRP A 1 84 ? -4.352 -10.440 2.352 1.00 90.56 84 TRP A N 1
ATOM 664 C CA . TRP A 1 84 ? -3.705 -9.302 1.700 1.00 90.56 84 TRP A CA 1
ATOM 665 C C . TRP A 1 84 ? -2.327 -8.973 2.280 1.00 90.56 84 TRP A C 1
ATOM 667 O O . TRP A 1 84 ? -1.459 -8.463 1.570 1.00 90.56 84 TRP A O 1
ATOM 677 N N . GLY A 1 85 ? -2.082 -9.361 3.531 1.00 88.19 85 GLY A N 1
ATOM 678 C CA . GLY A 1 85 ? -0.796 -9.243 4.210 1.00 88.19 85 GLY A CA 1
ATOM 679 C C . GLY A 1 85 ? 0.358 -9.963 3.518 1.00 88.19 85 GLY A C 1
ATOM 680 O O . GLY A 1 85 ? 1.507 -9.579 3.713 1.00 88.19 85 GLY A O 1
ATOM 681 N N . LYS A 1 86 ? 0.068 -10.966 2.676 1.00 88.62 86 LYS A N 1
ATOM 682 C CA . LYS A 1 86 ? 1.073 -11.657 1.848 1.00 88.62 86 LYS A CA 1
ATOM 683 C C . LYS A 1 86 ? 1.737 -10.734 0.824 1.00 88.62 86 LYS A C 1
ATOM 685 O O . LYS A 1 86 ? 2.870 -10.987 0.436 1.00 88.62 86 LYS A O 1
ATOM 690 N N . TRP A 1 87 ? 1.031 -9.689 0.393 1.00 85.31 87 TRP A N 1
ATOM 691 C CA . TRP A 1 87 ? 1.515 -8.715 -0.589 1.00 85.31 87 TRP A CA 1
ATOM 692 C C . TRP A 1 87 ? 1.752 -7.328 0.019 1.00 85.31 87 TRP A C 1
ATOM 694 O O . TRP A 1 87 ? 2.550 -6.565 -0.513 1.00 85.31 87 TRP A O 1
ATOM 704 N N . CYS A 1 88 ? 1.077 -7.000 1.126 1.00 88.19 88 CYS A N 1
ATOM 705 C CA . CYS A 1 88 ? 1.206 -5.724 1.829 1.00 88.19 88 CYS A CA 1
ATOM 706 C C . CYS A 1 88 ? 1.357 -5.949 3.333 1.00 88.19 88 CYS A C 1
ATOM 708 O O . CYS A 1 88 ? 0.366 -6.041 4.066 1.00 88.19 88 CYS A O 1
ATOM 710 N N . GLY A 1 89 ? 2.599 -6.032 3.809 1.00 90.56 89 GLY A N 1
ATOM 711 C CA . GLY A 1 89 ? 2.870 -6.222 5.234 1.00 90.56 89 GLY A CA 1
ATOM 712 C C . GLY A 1 89 ? 2.336 -5.073 6.095 1.00 90.56 89 GLY A C 1
ATOM 713 O O . GLY A 1 89 ? 1.908 -5.301 7.229 1.00 90.56 89 GLY A O 1
ATOM 714 N N . GLU A 1 90 ? 2.303 -3.853 5.554 1.00 92.06 90 GLU A N 1
ATOM 715 C CA . GLU A 1 90 ? 1.827 -2.665 6.263 1.00 92.06 90 GLU A CA 1
ATOM 716 C C . GLU A 1 90 ? 0.317 -2.710 6.473 1.00 92.06 90 GLU A C 1
ATOM 718 O O . GLU A 1 90 ? -0.128 -2.445 7.583 1.00 92.06 90 GLU A O 1
ATOM 723 N N . LEU A 1 91 ? -0.462 -3.152 5.475 1.00 93.44 91 LEU A N 1
ATOM 724 C CA . LEU A 1 91 ? -1.909 -3.351 5.630 1.00 93.44 91 LEU A CA 1
ATOM 725 C C . LEU A 1 91 ? -2.207 -4.296 6.794 1.00 93.44 91 LEU A C 1
ATOM 727 O O . LEU A 1 91 ? -3.045 -3.989 7.642 1.00 93.44 91 LEU A O 1
ATOM 731 N N . LYS A 1 92 ? -1.505 -5.438 6.840 1.00 95.00 92 LYS A N 1
ATOM 732 C CA . LYS A 1 92 ? -1.667 -6.414 7.918 1.00 95.00 92 LYS A CA 1
ATOM 733 C C . LYS A 1 92 ? -1.431 -5.728 9.258 1.00 95.00 92 LYS A C 1
ATOM 735 O O . LYS A 1 92 ? -2.337 -5.671 10.081 1.00 95.00 92 LYS A O 1
ATOM 740 N N . ARG A 1 93 ? -0.245 -5.152 9.460 1.00 95.25 93 ARG A N 1
ATOM 741 C CA . ARG A 1 93 ? 0.131 -4.503 10.725 1.00 95.25 93 ARG A CA 1
ATOM 742 C C . ARG A 1 93 ? -0.829 -3.371 11.116 1.00 95.25 93 ARG A C 1
ATOM 744 O O . ARG A 1 93 ? -1.210 -3.303 12.280 1.00 95.25 93 ARG A O 1
ATOM 751 N N . SER A 1 94 ? -1.266 -2.544 10.166 1.00 96.06 94 SER A N 1
ATOM 752 C CA . SER A 1 94 ? -2.245 -1.478 10.400 1.00 96.06 94 SER A CA 1
ATOM 753 C C . SER A 1 94 ? -3.581 -2.027 10.905 1.00 96.06 94 SER A C 1
ATOM 755 O O . SER A 1 94 ? -4.132 -1.484 11.856 1.00 96.06 94 SER A O 1
ATOM 757 N N . ILE A 1 95 ? -4.081 -3.135 10.346 1.00 95.44 95 ILE A N 1
ATOM 758 C CA . ILE A 1 95 ? -5.319 -3.773 10.823 1.00 95.44 95 ILE A CA 1
ATOM 759 C C . ILE A 1 95 ? -5.156 -4.351 12.237 1.00 95.44 95 ILE A C 1
ATOM 761 O O . ILE A 1 95 ? -6.049 -4.186 13.067 1.00 95.44 95 ILE A O 1
ATOM 765 N N . TYR A 1 96 ? -4.022 -4.989 12.549 1.00 95.12 96 TYR A N 1
ATOM 766 C CA . TYR A 1 96 ? -3.772 -5.475 13.916 1.00 95.12 96 TYR A CA 1
ATOM 767 C C . TYR A 1 96 ? -3.710 -4.316 14.928 1.00 95.12 96 TYR A C 1
ATOM 769 O O . TYR A 1 96 ? -4.268 -4.449 16.015 1.00 95.12 96 TYR A O 1
ATOM 777 N N . LEU A 1 97 ? -3.104 -3.178 14.562 1.00 95.06 97 LEU A N 1
ATOM 778 C CA . LEU A 1 97 ? -3.075 -1.969 15.398 1.00 95.06 97 LEU A CA 1
ATOM 779 C C . LEU A 1 97 ? -4.470 -1.352 15.591 1.00 95.06 97 LEU A C 1
ATOM 781 O O . LEU A 1 97 ? -4.836 -0.981 16.705 1.00 95.06 97 LEU A O 1
ATOM 785 N N . LEU A 1 98 ? -5.278 -1.281 14.528 1.00 94.62 98 LEU A N 1
ATOM 786 C CA . LEU A 1 98 ? -6.679 -0.854 14.619 1.00 94.62 98 LEU A CA 1
ATOM 787 C C . LEU A 1 98 ? -7.449 -1.718 15.620 1.00 94.62 98 LEU A C 1
ATOM 789 O O . LEU A 1 98 ? -8.159 -1.191 16.472 1.00 94.62 98 LEU A O 1
ATOM 793 N N . ARG A 1 99 ? -7.281 -3.040 15.555 1.00 93.31 99 ARG A N 1
ATOM 794 C CA . ARG A 1 99 ? -7.952 -3.978 16.458 1.00 93.31 99 ARG A CA 1
ATOM 795 C C . ARG A 1 99 ? -7.503 -3.810 17.907 1.00 93.31 99 ARG A C 1
ATOM 797 O O . ARG A 1 99 ? -8.346 -3.783 18.796 1.00 93.31 99 ARG A O 1
ATOM 804 N N . SER A 1 100 ? -6.204 -3.618 18.152 1.00 92.94 100 SER A N 1
ATOM 805 C CA . SER A 1 100 ? -5.705 -3.377 19.513 1.00 92.94 100 SER A CA 1
ATOM 806 C C . SER A 1 100 ? -6.236 -2.080 20.127 1.00 92.94 100 SER A C 1
ATOM 808 O O . SER A 1 100 ? -6.334 -2.000 21.346 1.00 92.94 100 SER A O 1
ATOM 810 N N . SER A 1 101 ? -6.634 -1.097 19.307 1.00 92.88 101 SER A N 1
ATOM 811 C CA . SER A 1 101 ? -7.211 0.165 19.793 1.00 92.88 101 SER A CA 1
ATOM 812 C C . SER A 1 101 ? -8.516 -0.020 20.583 1.00 92.88 101 SER A C 1
ATOM 814 O O . SER A 1 101 ? -8.810 0.782 21.465 1.00 92.88 101 SER A O 1
ATOM 816 N N . VAL A 1 102 ? -9.277 -1.089 20.315 1.00 89.94 102 VAL A N 1
ATOM 817 C CA . VAL A 1 102 ? -10.540 -1.394 21.016 1.00 89.94 102 VAL A CA 1
ATOM 818 C C . VAL A 1 102 ? -10.291 -1.736 22.488 1.00 89.94 102 VAL A C 1
ATOM 820 O O . VAL A 1 102 ? -11.124 -1.442 23.340 1.00 89.94 102 VAL A O 1
ATOM 823 N N . SER A 1 103 ? -9.128 -2.314 22.790 1.00 89.31 103 SER A N 1
ATOM 824 C CA . SER A 1 103 ? -8.739 -2.746 24.137 1.00 89.31 103 SER A CA 1
ATOM 825 C C . SER A 1 103 ? -7.966 -1.677 24.921 1.00 89.31 103 SER A C 1
ATOM 827 O O . SER A 1 103 ? -7.504 -1.945 26.032 1.00 89.31 103 SER A O 1
ATOM 829 N N . GLU A 1 104 ? -7.787 -0.479 24.357 1.00 90.19 104 GLU A N 1
ATOM 830 C CA . GLU A 1 104 ? -7.067 0.615 25.010 1.00 90.19 104 GLU A CA 1
ATOM 831 C C . GLU A 1 104 ? -7.881 1.215 26.160 1.00 90.19 104 GLU A C 1
ATOM 833 O O . GLU A 1 104 ? -9.081 1.461 26.049 1.00 90.19 104 GLU A O 1
ATOM 838 N N . LYS A 1 105 ? -7.205 1.494 27.280 1.00 86.62 105 LYS A N 1
ATOM 839 C CA . LYS A 1 105 ? -7.861 1.970 28.511 1.00 86.62 105 LYS A CA 1
ATOM 840 C C . LYS A 1 105 ? -8.235 3.450 28.471 1.00 86.62 105 LYS A C 1
ATOM 842 O O . LYS A 1 105 ? -9.142 3.864 29.185 1.00 86.62 105 LYS A O 1
ATOM 847 N N . THR A 1 106 ? -7.512 4.257 27.695 1.00 92.31 106 THR A N 1
ATOM 848 C CA . THR A 1 106 ? -7.724 5.706 27.612 1.00 92.31 106 THR A CA 1
ATOM 849 C C . THR A 1 106 ? -8.076 6.120 26.192 1.00 92.31 106 THR A C 1
ATOM 851 O O . THR A 1 106 ? -7.535 5.600 25.216 1.00 92.31 106 THR A O 1
ATOM 854 N N . GLU A 1 107 ? -8.964 7.104 26.071 1.00 91.50 107 GLU A N 1
ATOM 855 C CA . GLU A 1 107 ? -9.370 7.643 24.772 1.00 91.50 107 GLU A CA 1
ATOM 856 C C . GLU A 1 107 ? -8.191 8.249 24.001 1.00 91.50 107 GLU A C 1
ATOM 858 O O . GLU A 1 107 ? -8.062 8.038 22.797 1.00 91.50 107 GLU A O 1
ATOM 863 N N . VAL A 1 108 ? -7.274 8.920 24.702 1.00 94.25 108 VAL A N 1
ATOM 864 C CA . VAL A 1 108 ? -6.057 9.477 24.098 1.00 94.25 108 VAL A CA 1
ATOM 865 C C . VAL A 1 108 ? -5.178 8.371 23.507 1.00 94.25 108 VAL A C 1
ATOM 867 O O . VAL A 1 108 ? -4.747 8.492 22.361 1.00 94.25 108 VAL A O 1
ATOM 870 N N . ALA A 1 109 ? -4.944 7.276 24.242 1.00 92.94 109 ALA A N 1
ATOM 871 C CA . ALA A 1 109 ? -4.162 6.148 23.732 1.00 92.94 109 ALA A CA 1
ATOM 872 C C . ALA A 1 109 ? -4.853 5.485 22.534 1.00 92.94 109 ALA A C 1
ATOM 874 O O . ALA A 1 109 ? -4.202 5.218 21.528 1.00 92.94 109 ALA A O 1
ATOM 875 N N . ARG A 1 110 ? -6.182 5.313 22.590 1.00 95.00 110 ARG A N 1
ATOM 876 C CA . ARG A 1 110 ? -6.978 4.797 21.467 1.00 95.00 110 ARG A CA 1
ATOM 877 C C . ARG A 1 110 ? -6.777 5.635 20.206 1.00 95.00 110 ARG A C 1
ATOM 879 O O . ARG A 1 110 ? -6.440 5.080 19.163 1.00 95.00 110 ARG A O 1
ATOM 886 N N . LEU A 1 111 ? -6.954 6.956 20.293 1.00 95.19 111 LEU A N 1
ATOM 887 C CA . LEU A 1 111 ? -6.794 7.863 19.151 1.00 95.19 111 LEU A CA 1
ATOM 888 C C . LEU A 1 111 ? -5.365 7.830 18.590 1.00 95.19 111 LEU A C 1
ATOM 890 O O . LEU A 1 111 ? -5.195 7.738 17.377 1.00 95.19 111 LEU A O 1
ATOM 894 N N . GLN A 1 112 ? -4.349 7.802 19.455 1.00 95.44 112 GLN A N 1
ATOM 895 C CA . GLN A 1 112 ? -2.954 7.667 19.026 1.00 95.44 112 GLN A CA 1
ATOM 896 C C . GLN A 1 112 ? -2.679 6.327 18.332 1.00 95.44 112 GLN A C 1
ATOM 898 O O . GLN A 1 112 ? -1.963 6.289 17.333 1.00 95.44 112 GLN A O 1
ATOM 903 N N . THR A 1 113 ? -3.242 5.222 18.823 1.00 95.94 113 THR A N 1
ATOM 904 C CA . THR A 1 113 ? -3.101 3.899 18.197 1.00 95.94 113 THR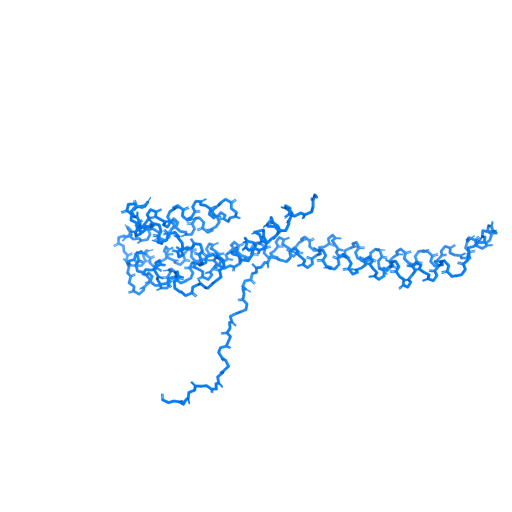 A CA 1
ATOM 905 C C . THR A 1 113 ? -3.781 3.863 16.823 1.00 95.94 113 THR A C 1
ATOM 907 O O . THR A 1 113 ? -3.207 3.345 15.862 1.00 95.94 113 THR A O 1
ATOM 910 N N . LEU A 1 114 ? -4.957 4.483 16.702 1.00 96.00 114 LEU A N 1
ATOM 911 C CA . LEU A 1 114 ? -5.671 4.674 15.437 1.00 96.00 114 LEU A CA 1
ATOM 912 C C . LEU A 1 114 ? -4.851 5.515 14.432 1.00 96.00 114 LEU A C 1
ATOM 914 O O . LEU A 1 114 ? -4.753 5.150 13.257 1.00 96.00 114 LEU A O 1
ATOM 918 N N . ASP A 1 115 ? -4.209 6.592 14.891 1.00 96.44 115 ASP A N 1
ATOM 919 C CA . ASP A 1 115 ? -3.332 7.429 14.062 1.00 96.44 115 ASP A CA 1
ATOM 920 C C . ASP A 1 115 ? -2.069 6.688 13.619 1.00 96.44 115 ASP A C 1
ATOM 922 O O . ASP A 1 115 ? -1.705 6.744 12.445 1.00 96.44 115 ASP A O 1
ATOM 926 N N . ARG A 1 116 ? -1.444 5.910 14.509 1.00 96.56 116 ARG A N 1
ATOM 927 C CA . ARG A 1 116 ? -0.292 5.059 14.163 1.00 96.56 116 ARG A CA 1
ATOM 928 C C . ARG A 1 116 ? -0.643 4.020 13.104 1.00 96.56 116 ARG A C 1
ATOM 930 O O . ARG A 1 116 ? 0.176 3.742 12.229 1.00 96.56 116 ARG A O 1
ATOM 937 N N . ALA A 1 117 ? -1.842 3.440 13.165 1.00 96.38 117 ALA A N 1
ATOM 938 C CA . ALA A 1 117 ? -2.294 2.487 12.157 1.00 96.38 117 ALA A CA 1
ATOM 939 C C . ALA A 1 117 ? -2.391 3.137 10.767 1.00 96.38 117 ALA A C 1
ATOM 941 O O . ALA A 1 117 ? -1.917 2.557 9.783 1.00 96.38 117 ALA A O 1
ATOM 942 N N . LEU A 1 118 ? -2.950 4.349 10.693 1.00 95.62 118 LEU A N 1
ATOM 943 C CA . LEU A 1 118 ? -3.018 5.135 9.462 1.00 95.62 118 LEU A CA 1
ATOM 944 C C . LEU A 1 118 ? -1.625 5.536 8.975 1.00 95.62 118 LEU A C 1
ATOM 946 O O . LEU A 1 118 ? -1.286 5.301 7.814 1.00 95.62 118 LEU A O 1
ATOM 950 N N . GLU A 1 119 ? -0.793 6.067 9.864 1.00 96.62 119 GLU A N 1
ATOM 951 C CA . 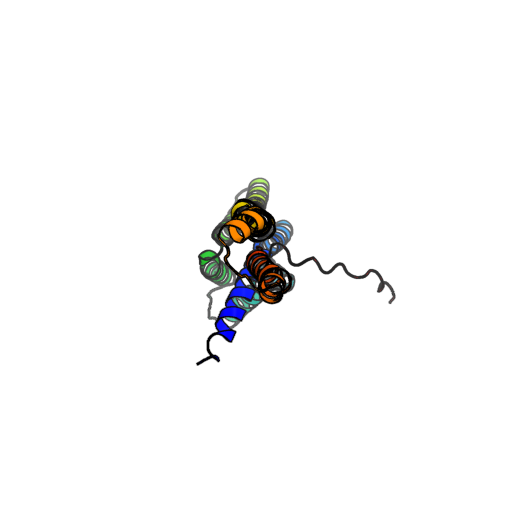GLU A 1 119 ? 0.565 6.493 9.547 1.00 96.62 119 GLU A CA 1
ATOM 952 C C . GLU A 1 119 ? 1.407 5.342 8.985 1.00 96.62 119 GLU A C 1
ATOM 954 O O . GLU A 1 119 ? 2.110 5.521 7.992 1.00 96.62 119 GLU A O 1
ATOM 959 N N . LEU A 1 120 ? 1.293 4.138 9.551 1.00 96.12 120 LEU A N 1
ATOM 960 C CA . LEU A 1 120 ? 1.992 2.955 9.050 1.00 96.12 120 LEU A CA 1
ATOM 961 C C . LEU A 1 120 ? 1.613 2.628 7.598 1.00 96.12 120 LEU A C 1
ATOM 963 O O . LEU A 1 120 ? 2.482 2.298 6.789 1.00 96.12 120 LEU A O 1
ATOM 967 N N . SER A 1 121 ? 0.331 2.762 7.250 1.00 93.88 121 SER A N 1
ATOM 968 C CA . SER A 1 121 ? -0.150 2.516 5.888 1.00 93.88 121 SER A CA 1
ATOM 969 C C . SER A 1 121 ? 0.348 3.575 4.894 1.00 93.88 121 SER A C 1
ATOM 971 O O . SER A 1 121 ? 0.737 3.238 3.773 1.00 93.88 121 SER A O 1
ATOM 973 N N . LEU A 1 122 ? 0.403 4.841 5.326 1.00 93.56 122 LEU A N 1
ATOM 974 C CA . LEU A 1 122 ? 0.905 5.964 4.535 1.00 93.56 122 LEU A CA 1
ATOM 975 C C . LEU A 1 122 ? 2.415 5.864 4.319 1.00 93.56 122 LEU A C 1
ATOM 977 O O . LEU A 1 122 ? 2.876 6.001 3.188 1.00 93.56 122 LEU A O 1
ATOM 981 N N . ARG A 1 123 ? 3.181 5.559 5.374 1.00 93.56 123 ARG A N 1
ATOM 982 C CA . ARG A 1 123 ? 4.629 5.321 5.282 1.00 93.56 123 ARG A CA 1
ATOM 983 C C . ARG A 1 123 ? 4.934 4.194 4.299 1.00 93.56 123 ARG A C 1
ATOM 985 O O . ARG A 1 123 ? 5.739 4.401 3.402 1.00 93.56 123 ARG A O 1
ATOM 992 N N . GLY A 1 124 ? 4.205 3.077 4.370 1.00 89.56 124 GLY A N 1
ATOM 993 C CA . GLY A 1 124 ? 4.344 1.982 3.404 1.00 89.56 124 GLY A CA 1
ATOM 994 C C . GLY A 1 124 ? 4.075 2.397 1.954 1.00 89.56 124 GLY A C 1
ATOM 995 O O . GLY A 1 124 ? 4.767 1.957 1.038 1.00 89.56 124 GLY A O 1
ATOM 996 N N . ALA A 1 125 ? 3.088 3.266 1.718 1.00 88.69 125 ALA A N 1
ATOM 997 C CA . ALA A 1 125 ? 2.837 3.812 0.385 1.00 88.69 125 ALA A CA 1
ATOM 998 C C . ALA A 1 125 ? 3.974 4.737 -0.088 1.00 88.69 125 ALA A C 1
ATOM 1000 O O . ALA A 1 125 ? 4.407 4.634 -1.237 1.00 88.69 125 ALA A O 1
ATOM 1001 N N . CYS A 1 126 ? 4.487 5.595 0.796 1.00 89.19 126 CYS A N 1
ATOM 1002 C CA . CYS A 1 126 ? 5.631 6.459 0.515 1.00 89.19 126 CYS A CA 1
ATOM 1003 C C . CYS A 1 126 ? 6.904 5.656 0.224 1.00 89.19 126 CYS A C 1
ATOM 1005 O O . CYS A 1 126 ? 7.608 5.978 -0.729 1.00 89.19 126 CYS A O 1
ATOM 1007 N N . ASP A 1 127 ? 7.184 4.605 0.993 1.00 89.94 127 ASP A N 1
ATOM 1008 C CA . ASP A 1 127 ? 8.357 3.749 0.799 1.00 89.94 127 ASP A CA 1
ATOM 1009 C C . ASP A 1 127 ? 8.293 3.024 -0.549 1.00 89.94 127 ASP A C 1
ATOM 1011 O O . ASP A 1 127 ? 9.241 3.098 -1.325 1.00 89.94 127 ASP A O 1
ATOM 1015 N N . ARG A 1 128 ? 7.128 2.481 -0.931 1.00 85.81 128 ARG A N 1
ATOM 1016 C CA . ARG A 1 128 ? 6.923 1.918 -2.280 1.00 85.81 128 ARG A CA 1
ATOM 1017 C C . ARG A 1 128 ? 7.158 2.937 -3.397 1.00 85.81 128 ARG A C 1
ATOM 1019 O O . ARG A 1 128 ? 7.696 2.588 -4.447 1.00 85.81 128 ARG A O 1
ATOM 1026 N N . MET A 1 129 ? 6.747 4.190 -3.195 1.00 84.19 129 MET A N 1
ATOM 1027 C CA . MET A 1 129 ? 6.988 5.263 -4.163 1.00 84.19 129 MET A CA 1
ATOM 1028 C C . MET A 1 129 ? 8.480 5.614 -4.252 1.00 84.19 129 MET A C 1
ATOM 1030 O O . MET A 1 129 ? 8.985 5.837 -5.352 1.00 84.19 129 MET A O 1
ATOM 1034 N N . ARG A 1 130 ? 9.192 5.636 -3.118 1.00 87.19 130 ARG A N 1
ATOM 1035 C CA . ARG A 1 130 ? 10.645 5.862 -3.065 1.00 87.19 130 ARG A CA 1
ATOM 1036 C C . ARG A 1 130 ? 11.405 4.745 -3.765 1.00 87.19 130 ARG A C 1
ATOM 1038 O O . ARG A 1 130 ? 12.244 5.043 -4.608 1.00 87.19 130 ARG A O 1
ATOM 1045 N N . ASP A 1 131 ? 11.066 3.491 -3.483 1.00 86.19 131 ASP A N 1
ATOM 1046 C CA . ASP A 1 131 ? 11.677 2.323 -4.123 1.00 86.19 131 ASP A CA 1
ATOM 1047 C C . ASP A 1 131 ? 11.444 2.339 -5.635 1.00 86.19 131 ASP A C 1
ATOM 1049 O O . ASP A 1 131 ? 12.359 2.085 -6.422 1.00 86.19 131 ASP A O 1
ATOM 1053 N N . PHE A 1 132 ? 10.233 2.708 -6.062 1.00 81.50 132 PHE A N 1
ATOM 1054 C CA . PHE A 1 132 ? 9.935 2.896 -7.476 1.00 81.50 132 PHE A CA 1
ATOM 1055 C C . PHE A 1 132 ? 10.788 4.009 -8.092 1.00 81.50 132 PHE A C 1
ATOM 1057 O O . PHE A 1 132 ? 11.411 3.780 -9.126 1.00 81.50 132 PHE A O 1
ATOM 1064 N N . ALA A 1 133 ? 10.863 5.183 -7.459 1.00 84.75 133 ALA A N 1
ATOM 1065 C CA . ALA A 1 133 ? 11.663 6.305 -7.945 1.00 84.75 133 ALA A CA 1
ATOM 1066 C C . ALA A 1 133 ? 13.158 5.956 -8.039 1.00 84.75 133 ALA A C 1
ATOM 1068 O O . ALA A 1 133 ? 13.791 6.248 -9.053 1.00 84.75 133 ALA A O 1
ATOM 1069 N N . ALA A 1 134 ? 13.707 5.264 -7.037 1.00 85.38 134 ALA A N 1
ATOM 1070 C CA . ALA A 1 134 ? 15.081 4.764 -7.059 1.00 85.38 134 ALA A CA 1
ATOM 1071 C C . ALA A 1 134 ? 15.299 3.757 -8.203 1.00 85.38 134 ALA A C 1
ATOM 1073 O O . ALA A 1 134 ? 16.307 3.807 -8.912 1.00 85.38 134 ALA A O 1
ATOM 1074 N N . GLY A 1 135 ? 14.314 2.890 -8.448 1.00 83.50 135 GLY A N 1
ATOM 1075 C CA . GLY A 1 135 ? 14.323 1.920 -9.539 1.00 83.50 135 GLY A CA 1
ATOM 1076 C C . GLY A 1 135 ? 14.243 2.525 -10.944 1.00 83.50 135 GLY A C 1
ATOM 1077 O O . GLY A 1 135 ? 14.547 1.818 -11.903 1.00 83.50 135 GLY A O 1
ATOM 1078 N N . LEU A 1 136 ? 13.875 3.804 -11.100 1.00 82.38 136 LEU A N 1
ATOM 1079 C CA . LEU A 1 136 ? 13.800 4.479 -12.404 1.00 82.38 136 LEU A CA 1
ATOM 1080 C C . LEU A 1 136 ? 15.162 4.913 -12.952 1.00 82.38 136 LEU A C 1
ATOM 1082 O O . LEU A 1 136 ? 15.274 5.123 -14.161 1.00 82.38 136 LEU A O 1
ATOM 1086 N N . HIS A 1 137 ? 16.202 5.005 -12.120 1.00 82.69 137 HIS A N 1
ATOM 1087 C CA . HIS A 1 137 ? 17.530 5.442 -12.563 1.00 82.69 137 HIS A CA 1
ATOM 1088 C C . HIS A 1 137 ? 18.107 4.524 -13.657 1.00 82.69 137 HIS A C 1
ATOM 1090 O O . HIS A 1 137 ? 18.529 4.992 -14.712 1.00 82.69 137 HIS A O 1
ATOM 1096 N N . LEU A 1 138 ? 18.059 3.205 -13.444 1.00 81.56 138 LEU A N 1
ATOM 1097 C CA . LEU A 1 138 ? 18.555 2.193 -14.389 1.00 81.56 138 LEU A CA 1
ATOM 1098 C C . LEU A 1 138 ? 17.791 2.193 -15.732 1.00 81.56 138 LEU A C 1
ATOM 1100 O O . LEU A 1 138 ? 18.437 2.302 -16.774 1.00 81.56 138 LEU A O 1
ATOM 1104 N N . PRO A 1 139 ? 16.444 2.119 -15.757 1.00 79.69 139 PRO A N 1
ATOM 1105 C CA . PRO A 1 139 ? 15.664 2.259 -16.984 1.00 79.69 139 PRO A CA 1
ATOM 1106 C C . PRO A 1 139 ? 15.931 3.572 -17.716 1.00 79.69 139 PRO A C 1
ATOM 1108 O O . PRO A 1 139 ? 16.076 3.562 -18.932 1.00 79.69 139 PRO A O 1
ATOM 1111 N N . THR A 1 140 ? 16.032 4.691 -16.994 1.00 82.31 140 THR A N 1
ATOM 1112 C CA . THR A 1 140 ? 16.293 6.005 -17.603 1.00 82.31 140 THR A CA 1
ATOM 1113 C C . THR A 1 140 ? 17.662 6.032 -18.271 1.00 82.31 140 THR A C 1
ATOM 1115 O O . THR A 1 140 ? 17.780 6.492 -19.405 1.00 82.31 140 THR A O 1
ATOM 1118 N N . LEU A 1 141 ? 18.678 5.468 -17.613 1.00 83.00 141 LEU A N 1
ATOM 1119 C CA . LEU A 1 141 ? 20.016 5.343 -18.178 1.00 83.00 141 LEU A CA 1
ATOM 1120 C C . LEU A 1 141 ? 20.003 4.466 -19.435 1.00 83.00 141 LEU A C 1
ATOM 1122 O O . LEU A 1 141 ? 20.573 4.860 -20.442 1.00 83.00 141 LEU A O 1
ATOM 1126 N N . LEU A 1 142 ? 19.276 3.344 -19.436 1.00 78.81 142 LEU A N 1
ATOM 1127 C CA . LEU A 1 142 ? 19.120 2.499 -20.627 1.00 78.81 142 LEU A CA 1
ATOM 1128 C C . LEU A 1 142 ? 18.394 3.213 -21.775 1.00 78.81 142 LEU A C 1
ATOM 1130 O O . LEU A 1 142 ? 18.814 3.083 -22.924 1.00 78.81 142 LEU A O 1
ATOM 1134 N N . ILE A 1 143 ? 17.336 3.980 -21.482 1.00 81.44 143 ILE A N 1
ATOM 1135 C CA . ILE A 1 143 ? 16.635 4.798 -22.485 1.00 81.44 143 ILE A CA 1
ATOM 1136 C C . ILE A 1 143 ? 17.590 5.840 -23.061 1.00 81.44 143 ILE A C 1
ATOM 1138 O O . ILE A 1 143 ? 17.633 6.000 -24.273 1.00 81.44 143 ILE A O 1
ATOM 1142 N N . TYR A 1 144 ? 18.382 6.515 -22.227 1.00 81.69 144 TYR A N 1
ATOM 1143 C CA . TYR A 1 144 ? 19.369 7.489 -22.686 1.00 81.69 144 TYR A CA 1
ATOM 1144 C C . TYR A 1 144 ? 20.477 6.833 -23.521 1.00 81.69 144 TYR A C 1
ATOM 1146 O O . TYR A 1 144 ? 20.826 7.319 -24.596 1.00 81.69 144 TYR A O 1
ATOM 1154 N N . SER A 1 145 ? 21.002 5.691 -23.082 1.00 85.19 145 SER A N 1
ATOM 1155 C CA . SER A 1 145 ? 22.069 4.988 -23.788 1.00 85.19 145 SER A CA 1
ATOM 1156 C C . SER A 1 145 ? 21.613 4.434 -25.137 1.00 85.19 145 SER A C 1
ATOM 1158 O O . SER A 1 145 ? 22.305 4.630 -26.127 1.00 85.19 145 SER A O 1
ATOM 1160 N N . MET A 1 146 ? 20.446 3.790 -25.209 1.00 77.62 146 MET A N 1
ATOM 1161 C CA . MET A 1 146 ? 19.892 3.280 -26.472 1.00 77.62 146 MET A CA 1
ATOM 1162 C C . MET A 1 146 ? 19.339 4.404 -27.358 1.00 77.62 146 MET A C 1
ATOM 1164 O O . MET A 1 146 ? 19.439 4.341 -28.579 1.00 77.62 146 MET A O 1
ATOM 1168 N N . GLY A 1 147 ? 18.743 5.417 -26.728 1.00 73.81 147 GLY A N 1
ATOM 1169 C CA . GLY A 1 147 ? 18.040 6.530 -27.360 1.00 73.81 147 GLY A CA 1
ATOM 1170 C C . GLY A 1 147 ? 18.955 7.599 -27.948 1.00 73.81 147 GLY A C 1
ATOM 1171 O O . GLY A 1 147 ? 18.635 8.180 -28.980 1.00 73.81 147 GLY A O 1
ATOM 1172 N N . VAL A 1 148 ? 20.076 7.875 -27.275 1.00 82.81 148 VAL A N 1
ATOM 1173 C CA . VAL A 1 148 ? 20.956 9.018 -27.561 1.00 82.81 148 VAL A CA 1
ATOM 1174 C C . VAL A 1 148 ? 22.397 8.572 -27.802 1.00 82.81 148 VAL A C 1
ATOM 1176 O O . VAL A 1 148 ? 22.967 8.913 -28.835 1.00 82.81 148 VAL A O 1
ATOM 1179 N N . LEU A 1 149 ? 23.000 7.797 -26.892 1.00 86.00 149 LEU A N 1
ATOM 1180 C CA . LEU A 1 149 ? 24.432 7.471 -26.995 1.00 86.00 149 LEU A CA 1
ATOM 1181 C C . LEU A 1 149 ? 24.751 6.490 -28.128 1.00 86.00 149 LEU A C 1
ATOM 1183 O O . LEU A 1 149 ? 25.652 6.751 -28.914 1.00 86.00 149 LEU A O 1
ATOM 1187 N N . LEU A 1 150 ? 24.031 5.371 -28.222 1.00 82.56 150 LEU A N 1
ATOM 1188 C CA . LEU A 1 150 ? 24.219 4.358 -29.265 1.00 82.56 150 LEU A CA 1
ATOM 1189 C C . LEU A 1 150 ? 24.080 4.965 -30.671 1.00 82.56 150 LEU A C 1
ATOM 1191 O O . LEU A 1 150 ? 25.006 4.808 -31.470 1.00 82.56 150 LEU A O 1
ATOM 1195 N N . PRO A 1 151 ? 22.996 5.704 -30.971 1.00 77.69 151 PRO A N 1
ATOM 1196 C CA . PRO A 1 151 ? 22.874 6.439 -32.224 1.00 77.69 151 PRO A CA 1
ATOM 1197 C C . PRO A 1 151 ? 24.030 7.423 -32.485 1.00 77.69 151 PRO A C 1
ATOM 1199 O O . PRO A 1 151 ? 24.609 7.403 -33.571 1.00 77.69 151 PRO A O 1
ATOM 1202 N N . LEU A 1 152 ? 24.421 8.232 -31.491 1.00 85.38 152 LEU A N 1
ATOM 1203 C CA . LEU A 1 152 ? 25.520 9.199 -31.616 1.00 85.38 152 LEU A CA 1
ATOM 1204 C C . LEU A 1 152 ? 26.859 8.518 -31.947 1.00 85.38 152 LEU A C 1
ATOM 1206 O O . LEU A 1 152 ? 27.575 8.956 -32.845 1.00 85.38 152 LEU A O 1
ATOM 1210 N N . VAL A 1 153 ? 27.190 7.436 -31.239 1.00 88.06 153 VAL A N 1
ATOM 1211 C CA . VAL A 1 153 ? 28.427 6.667 -31.444 1.00 88.06 153 VAL A CA 1
ATOM 1212 C C . VAL A 1 153 ? 28.442 6.026 -32.830 1.00 88.06 153 VAL A C 1
ATOM 1214 O O . VAL A 1 153 ? 29.470 6.050 -33.502 1.00 88.06 153 VAL A O 1
ATOM 1217 N N . LEU A 1 154 ? 27.305 5.504 -33.295 1.00 81.62 154 LEU A N 1
ATOM 1218 C CA . LEU A 1 154 ? 27.196 4.916 -34.628 1.00 81.62 154 LEU A CA 1
ATOM 1219 C C . LEU A 1 154 ? 27.459 5.958 -35.727 1.00 81.62 154 LEU A C 1
ATOM 1221 O O . LEU A 1 154 ? 28.229 5.694 -36.649 1.00 81.62 154 LEU A O 1
ATOM 1225 N N . VAL A 1 155 ? 26.879 7.158 -35.595 1.00 82.00 155 VAL A N 1
ATOM 1226 C CA . VAL A 1 155 ? 27.132 8.287 -36.508 1.00 82.00 155 VAL A CA 1
ATOM 1227 C C . VAL A 1 155 ? 28.603 8.714 -36.462 1.00 82.00 155 VAL A C 1
ATOM 1229 O O . VAL A 1 155 ? 29.193 8.975 -37.508 1.00 82.00 155 VAL A O 1
ATOM 1232 N N . ALA A 1 156 ? 29.223 8.733 -35.280 1.00 85.75 156 ALA A N 1
ATOM 1233 C CA . ALA A 1 156 ? 30.632 9.093 -35.121 1.00 85.75 156 ALA A CA 1
ATOM 1234 C C . ALA A 1 156 ? 31.603 8.066 -35.740 1.00 85.75 156 ALA A C 1
ATOM 1236 O O . ALA A 1 156 ? 32.663 8.448 -36.232 1.00 85.75 156 ALA A O 1
ATOM 1237 N N . ILE A 1 157 ? 31.251 6.774 -35.741 1.00 86.00 157 ILE A N 1
ATOM 1238 C CA . ILE A 1 157 ? 32.068 5.690 -36.320 1.00 86.00 157 ILE A CA 1
ATOM 1239 C C . ILE A 1 157 ? 31.859 5.563 -37.841 1.00 86.00 157 ILE A C 1
ATOM 1241 O O . ILE A 1 157 ? 32.725 5.042 -38.545 1.00 86.00 157 ILE A O 1
ATOM 1245 N N . LEU A 1 158 ? 30.753 6.082 -38.379 1.00 80.19 158 LEU A N 1
ATOM 1246 C CA . LEU A 1 158 ? 30.431 6.057 -39.809 1.00 80.19 158 LEU A CA 1
ATOM 1247 C C . LEU A 1 158 ? 31.573 6.526 -40.744 1.00 80.19 158 LEU A C 1
ATOM 1249 O O . LEU A 1 158 ? 31.881 5.801 -41.692 1.00 80.19 158 LEU A O 1
ATOM 1253 N N . PRO A 1 159 ? 32.266 7.660 -40.498 1.00 78.81 159 PRO A N 1
ATOM 1254 C CA . PRO A 1 159 ? 33.407 8.062 -41.325 1.00 78.81 159 PRO A CA 1
ATOM 1255 C C . PRO A 1 159 ? 34.574 7.068 -41.260 1.00 78.81 159 PRO A C 1
ATOM 1257 O O . PRO A 1 159 ? 35.222 6.824 -42.274 1.00 78.81 159 PRO A O 1
ATOM 1260 N N . VAL A 1 160 ? 34.818 6.442 -40.104 1.00 85.12 160 VAL A N 1
ATOM 1261 C CA . VAL A 1 160 ? 35.867 5.419 -39.945 1.00 85.12 160 VAL A CA 1
ATOM 1262 C C . VAL A 1 160 ? 35.543 4.178 -40.776 1.00 85.12 160 VAL A C 1
ATOM 1264 O O . VAL A 1 160 ? 36.416 3.640 -41.450 1.00 85.12 160 VAL A O 1
ATOM 1267 N N . LEU A 1 161 ? 34.277 3.757 -40.795 1.00 81.12 161 LEU A N 1
ATOM 1268 C CA . LEU A 1 161 ? 33.811 2.637 -41.619 1.00 81.12 161 LEU A CA 1
ATOM 1269 C C . LEU A 1 161 ? 33.976 2.914 -43.121 1.00 81.12 161 LEU A C 1
ATOM 1271 O O . LEU A 1 161 ? 34.344 2.009 -43.870 1.00 81.12 161 LEU A O 1
ATOM 1275 N N . SER A 1 162 ? 33.780 4.169 -43.545 1.00 77.56 162 SER A N 1
ATOM 1276 C CA . SER A 1 162 ? 34.002 4.592 -44.933 1.00 77.56 162 SER A CA 1
ATOM 1277 C C . SER A 1 162 ? 35.466 4.461 -45.361 1.00 77.56 162 SER A C 1
ATOM 1279 O O . SER A 1 162 ? 35.725 4.136 -46.515 1.00 77.56 162 SER A O 1
ATOM 1281 N N . ILE A 1 163 ? 36.423 4.672 -44.449 1.00 84.31 163 ILE A N 1
ATOM 1282 C CA . ILE A 1 163 ? 37.864 4.521 -44.728 1.00 84.31 163 ILE A CA 1
ATOM 1283 C C . ILE A 1 163 ? 38.229 3.044 -44.953 1.00 84.31 163 ILE A C 1
ATOM 1285 O O . ILE A 1 163 ? 39.128 2.737 -45.730 1.00 84.31 163 ILE A O 1
ATOM 1289 N N . ILE A 1 164 ? 37.508 2.122 -44.308 1.00 84.94 164 ILE A N 1
ATOM 1290 C CA . ILE A 1 164 ? 37.730 0.668 -44.396 1.00 84.94 164 ILE A CA 1
ATOM 1291 C C . ILE A 1 164 ? 36.963 0.058 -45.595 1.00 84.94 164 ILE A C 1
ATOM 1293 O O . ILE A 1 164 ? 37.009 -1.147 -45.829 1.00 84.94 164 ILE A O 1
ATOM 1297 N N . ASN A 1 165 ? 36.290 0.889 -46.403 1.00 75.50 165 ASN A N 1
ATOM 1298 C CA . ASN A 1 165 ? 35.570 0.493 -47.619 1.00 75.50 165 ASN A CA 1
ATOM 1299 C C . ASN A 1 165 ? 34.404 -0.493 -47.376 1.00 75.50 165 ASN A C 1
ATOM 1301 O O . ASN A 1 165 ? 34.043 -1.282 -48.253 1.00 75.50 165 ASN A O 1
ATOM 1305 N N . ILE A 1 166 ? 33.798 -0.445 -46.185 1.00 73.44 166 ILE A N 1
ATOM 1306 C CA . ILE A 1 166 ? 32.599 -1.221 -45.843 1.00 73.44 166 ILE A CA 1
ATOM 1307 C C . ILE A 1 166 ? 31.377 -0.481 -46.401 1.00 73.44 166 ILE A C 1
ATOM 1309 O O . ILE A 1 166 ? 31.005 0.578 -45.898 1.00 73.44 166 ILE A O 1
ATOM 1313 N N . ASN A 1 167 ? 30.740 -1.037 -47.436 1.00 68.31 167 ASN A N 1
ATOM 1314 C CA . ASN A 1 167 ? 29.511 -0.477 -48.003 1.00 68.31 167 ASN A CA 1
ATOM 1315 C C . ASN A 1 167 ? 28.319 -0.795 -47.096 1.00 68.31 167 ASN A C 1
ATOM 1317 O O . ASN A 1 167 ? 27.815 -1.917 -47.082 1.00 68.31 167 ASN A O 1
ATOM 1321 N N . ILE A 1 168 ? 27.882 0.202 -46.329 1.00 66.50 168 ILE A N 1
ATOM 1322 C CA . ILE A 1 168 ? 26.625 0.162 -45.584 1.00 66.50 168 ILE A CA 1
ATOM 1323 C C . ILE A 1 168 ? 25.572 0.884 -46.420 1.00 66.50 168 ILE A C 1
ATOM 1325 O O . ILE A 1 168 ? 25.725 2.065 -46.729 1.00 66.50 168 ILE A O 1
ATOM 1329 N N . ASP A 1 169 ? 24.488 0.188 -46.755 1.00 75.69 169 ASP A N 1
ATOM 1330 C CA . ASP A 1 169 ? 23.384 0.781 -47.499 1.00 75.69 169 ASP A CA 1
ATOM 1331 C C . ASP A 1 169 ? 22.661 1.853 -46.661 1.00 75.69 169 ASP A C 1
ATOM 1333 O O . ASP A 1 169 ? 22.143 1.595 -45.570 1.00 75.69 169 ASP A O 1
ATOM 1337 N N . VAL A 1 170 ? 22.573 3.068 -47.212 1.00 73.06 170 VAL A N 1
ATOM 1338 C CA . VAL A 1 170 ? 21.829 4.221 -46.664 1.00 73.06 170 VAL A CA 1
ATOM 1339 C C . VAL A 1 170 ? 20.409 3.864 -46.174 1.00 73.06 170 VAL A C 1
ATOM 1341 O O . VAL A 1 170 ? 20.048 4.286 -45.069 1.00 73.06 170 VAL A O 1
ATOM 1344 N N . PRO A 1 171 ? 19.590 3.066 -46.899 1.00 77.12 171 PRO A N 1
ATOM 1345 C CA . PRO A 1 171 ? 18.262 2.684 -46.411 1.00 77.12 171 PRO A CA 1
ATOM 1346 C C . PRO A 1 171 ? 18.289 1.814 -45.145 1.00 77.12 171 PRO A C 1
ATOM 1348 O O . PRO A 1 171 ? 17.362 1.887 -44.338 1.00 77.12 171 PRO A O 1
ATOM 1351 N N . GLN A 1 172 ? 19.343 1.023 -44.923 1.00 71.62 172 GLN A N 1
ATOM 1352 C CA . GLN A 1 172 ? 19.458 0.164 -43.742 1.00 71.62 172 GLN A CA 1
ATOM 1353 C C . GLN A 1 172 ? 19.736 0.988 -42.476 1.00 71.62 172 GLN A C 1
ATOM 1355 O O . GLN A 1 172 ? 19.133 0.743 -41.428 1.00 71.62 172 GLN A O 1
ATOM 1360 N N . VAL A 1 173 ? 20.578 2.021 -42.585 1.00 72.31 173 VAL A N 1
ATOM 1361 C CA . VAL A 1 173 ? 20.831 2.982 -41.496 1.00 72.31 173 VAL A CA 1
ATOM 1362 C C . VAL A 1 173 ? 19.559 3.763 -41.164 1.00 72.31 173 VAL A C 1
ATOM 1364 O O . VAL A 1 173 ? 19.202 3.891 -39.992 1.00 72.31 173 VAL A O 1
ATOM 1367 N N . PHE A 1 174 ? 18.827 4.213 -42.188 1.00 79.25 174 PHE A N 1
ATOM 1368 C CA . PHE A 1 174 ? 17.554 4.914 -42.018 1.00 79.25 174 PHE A CA 1
ATOM 1369 C C . PHE A 1 174 ? 16.507 4.050 -41.298 1.00 79.25 174 PHE A C 1
ATOM 1371 O O . PHE A 1 174 ? 15.870 4.511 -40.351 1.00 79.25 174 PHE A O 1
ATOM 1378 N N . ALA A 1 175 ? 16.365 2.777 -41.682 1.00 77.75 175 ALA A N 1
ATOM 1379 C CA . ALA A 1 175 ? 15.424 1.855 -41.048 1.00 77.75 175 ALA A CA 1
ATOM 1380 C C . ALA A 1 175 ? 15.742 1.612 -39.559 1.00 77.75 175 ALA A C 1
ATOM 1382 O O . ALA A 1 175 ? 14.839 1.615 -38.719 1.00 77.75 175 ALA A O 1
ATOM 1383 N N . ILE A 1 176 ? 17.019 1.454 -39.200 1.00 73.19 176 ILE A N 1
ATOM 1384 C CA . ILE A 1 176 ? 17.434 1.269 -37.800 1.00 73.19 176 ILE A CA 1
ATOM 1385 C C . ILE A 1 176 ? 17.111 2.518 -36.967 1.00 73.19 176 ILE A C 1
ATOM 1387 O O . ILE A 1 176 ? 16.550 2.407 -35.874 1.00 73.19 176 ILE A O 1
ATOM 1391 N N . TYR A 1 177 ? 17.406 3.707 -37.491 1.00 69.38 177 TYR A N 1
ATOM 1392 C CA . TYR A 1 177 ? 17.250 4.957 -36.747 1.00 69.38 177 TYR A CA 1
ATOM 1393 C C . TYR A 1 177 ? 15.790 5.417 -36.634 1.00 69.38 177 TYR A C 1
ATOM 1395 O O . TYR A 1 177 ? 15.346 5.809 -35.557 1.00 69.38 177 TYR A O 1
ATOM 1403 N N . CYS A 1 178 ? 15.025 5.348 -37.727 1.00 74.38 178 CYS A N 1
ATOM 1404 C CA . CYS A 1 178 ? 13.645 5.836 -37.772 1.00 74.38 178 CYS A CA 1
ATOM 1405 C C . CYS A 1 178 ? 12.607 4.804 -37.317 1.00 74.38 178 CYS A C 1
ATOM 1407 O O . CYS A 1 178 ? 11.484 5.197 -37.008 1.00 74.38 178 CYS A O 1
ATOM 1409 N N . VAL A 1 179 ? 12.945 3.509 -37.266 1.00 76.88 179 VAL A N 1
ATOM 1410 C CA . VAL A 1 179 ? 11.984 2.452 -36.895 1.00 76.88 179 VAL A CA 1
ATOM 1411 C C . VAL A 1 179 ? 12.429 1.676 -35.660 1.00 76.88 179 VAL A C 1
ATOM 1413 O O . VAL A 1 179 ? 11.678 1.624 -34.688 1.00 76.88 179 VAL A O 1
ATOM 1416 N N . ALA A 1 180 ? 13.636 1.100 -35.639 1.00 76.50 180 ALA A N 1
ATOM 1417 C CA . ALA A 1 180 ? 14.050 0.242 -34.520 1.00 76.50 180 ALA A CA 1
ATOM 1418 C C . ALA A 1 180 ? 14.231 1.030 -33.209 1.00 76.50 180 ALA A C 1
ATOM 1420 O O . ALA A 1 180 ? 13.790 0.594 -32.143 1.00 76.50 180 ALA A O 1
ATOM 1421 N N . LEU A 1 181 ? 14.823 2.220 -33.301 1.00 71.50 181 LEU A N 1
ATOM 1422 C CA . LEU A 1 181 ? 15.100 3.104 -32.170 1.00 71.50 181 LEU A CA 1
ATOM 1423 C C . LEU A 1 181 ? 13.829 3.623 -31.465 1.00 71.50 181 LEU A C 1
ATOM 1425 O O . LEU A 1 181 ? 13.680 3.384 -30.261 1.00 71.50 181 LEU A O 1
ATOM 1429 N N . PRO A 1 182 ? 12.858 4.251 -32.164 1.00 75.44 182 PRO A N 1
ATOM 1430 C CA . PRO A 1 182 ? 11.616 4.690 -31.529 1.00 75.44 182 PRO A CA 1
ATOM 1431 C C . PRO A 1 182 ? 10.765 3.522 -31.023 1.00 75.44 182 PRO A C 1
ATOM 1433 O O . PRO A 1 182 ? 10.126 3.652 -29.979 1.00 75.44 182 PRO A O 1
ATOM 1436 N N . LEU A 1 183 ? 10.790 2.363 -31.694 1.00 80.12 183 LEU A N 1
ATOM 1437 C CA . LEU A 1 183 ? 10.099 1.164 -31.216 1.00 80.12 183 LEU A CA 1
ATOM 1438 C C . LEU A 1 183 ? 10.700 0.659 -29.891 1.00 80.12 183 LEU A C 1
ATOM 1440 O O . LEU A 1 183 ? 9.959 0.328 -28.963 1.00 80.12 183 LEU A O 1
ATOM 1444 N N . GLY A 1 184 ? 12.032 0.653 -29.775 1.00 73.38 184 GLY A N 1
ATOM 1445 C CA . GLY A 1 184 ? 12.747 0.288 -28.551 1.00 73.38 184 GLY A CA 1
ATOM 1446 C C . GLY A 1 184 ? 12.432 1.230 -27.388 1.00 73.38 184 GLY A C 1
ATOM 1447 O O . GLY A 1 184 ? 12.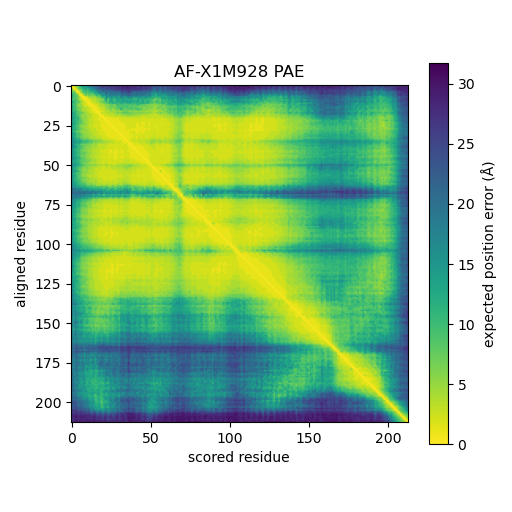067 0.769 -26.304 1.00 73.38 184 GLY A O 1
ATOM 1448 N N . VAL A 1 185 ? 12.477 2.546 -27.628 1.00 73.38 185 VAL A N 1
ATOM 1449 C CA . VAL A 1 185 ? 12.098 3.562 -26.630 1.00 73.38 185 VAL A CA 1
ATOM 1450 C C . VAL A 1 185 ? 10.638 3.395 -26.213 1.00 73.38 185 VAL A C 1
ATOM 1452 O O . VAL A 1 185 ? 10.338 3.393 -25.020 1.00 73.38 185 VAL A O 1
ATOM 1455 N N . TYR A 1 186 ? 9.727 3.185 -27.166 1.00 80.25 186 TYR A N 1
ATOM 1456 C CA . TYR A 1 186 ? 8.311 2.959 -26.882 1.00 80.25 186 TYR A CA 1
ATOM 1457 C C . TYR A 1 186 ? 8.086 1.719 -26.003 1.00 80.25 186 TYR A C 1
ATOM 1459 O O . TYR A 1 186 ? 7.333 1.784 -25.026 1.00 80.25 186 TYR A O 1
ATOM 1467 N N . MET A 1 187 ? 8.766 0.602 -26.292 1.00 75.88 187 MET A N 1
ATOM 1468 C CA . MET A 1 187 ? 8.680 -0.609 -25.468 1.00 75.88 187 MET A CA 1
ATOM 1469 C C . MET A 1 187 ? 9.211 -0.385 -24.049 1.00 75.88 187 MET A C 1
ATOM 1471 O O . MET A 1 187 ? 8.554 -0.792 -23.089 1.00 75.88 187 MET A O 1
ATOM 1475 N N . LEU A 1 188 ? 10.353 0.289 -23.898 1.00 69.25 188 LEU A N 1
ATOM 1476 C CA . LEU A 1 188 ? 10.943 0.591 -22.590 1.00 69.25 188 LEU A CA 1
ATOM 1477 C C . LEU A 1 188 ? 10.058 1.524 -21.767 1.00 69.25 188 LEU A C 1
ATOM 1479 O O . LEU A 1 188 ? 9.849 1.285 -20.577 1.00 69.25 188 LEU A O 1
ATOM 1483 N N . ASN A 1 189 ? 9.479 2.539 -22.408 1.00 72.06 189 ASN A N 1
ATOM 1484 C CA . ASN A 1 189 ? 8.550 3.463 -21.772 1.00 72.06 189 ASN A CA 1
ATOM 1485 C C . ASN A 1 189 ? 7.313 2.699 -21.271 1.00 72.06 189 ASN A C 1
ATOM 1487 O O . ASN A 1 189 ? 6.956 2.762 -20.095 1.00 72.06 189 ASN A O 1
ATOM 1491 N N . ARG A 1 190 ? 6.727 1.847 -22.121 1.00 75.25 190 ARG A N 1
ATOM 1492 C CA . ARG A 1 190 ? 5.571 1.019 -21.757 1.00 75.25 190 ARG A CA 1
ATOM 1493 C C . ARG A 1 190 ? 5.884 0.020 -20.636 1.00 75.25 190 ARG A C 1
ATOM 1495 O O . ARG A 1 190 ? 5.049 -0.173 -19.755 1.00 75.25 190 ARG A O 1
ATOM 1502 N N . TRP A 1 191 ? 7.070 -0.590 -20.638 1.00 71.81 191 TRP A N 1
ATOM 1503 C CA . TRP A 1 191 ? 7.511 -1.513 -19.584 1.00 71.81 191 TRP A CA 1
ATOM 1504 C C . TRP A 1 191 ? 7.769 -0.800 -18.251 1.00 71.81 191 TRP A C 1
ATOM 1506 O O . TRP A 1 191 ? 7.406 -1.313 -17.193 1.00 71.81 191 TRP A O 1
ATOM 1516 N N . THR A 1 192 ? 8.333 0.406 -18.301 1.00 66.94 192 THR A N 1
ATOM 1517 C CA . THR A 1 192 ? 8.624 1.226 -17.118 1.00 66.94 192 THR A CA 1
ATOM 1518 C C . THR A 1 192 ? 7.337 1.771 -16.495 1.00 66.94 192 THR A C 1
ATOM 1520 O O . THR A 1 192 ? 7.127 1.620 -15.292 1.00 66.94 192 THR A O 1
ATOM 1523 N N . LEU A 1 193 ? 6.411 2.305 -17.304 1.00 65.56 193 LEU A N 1
ATOM 1524 C CA . LEU A 1 193 ? 5.105 2.774 -16.822 1.00 65.56 193 LEU A CA 1
ATOM 1525 C C . LEU A 1 193 ? 4.244 1.638 -16.263 1.00 65.56 193 LEU A C 1
ATOM 1527 O O . LEU A 1 193 ? 3.473 1.861 -15.332 1.00 65.56 193 LEU A O 1
ATOM 1531 N N . ALA A 1 194 ? 4.371 0.420 -16.796 1.00 63.50 194 ALA A N 1
ATOM 1532 C CA . ALA A 1 194 ? 3.631 -0.734 -16.289 1.00 63.50 194 ALA A CA 1
ATOM 1533 C C . ALA A 1 194 ? 4.021 -1.119 -14.851 1.00 63.50 194 ALA A C 1
ATOM 1535 O O . ALA A 1 194 ? 3.222 -1.746 -14.159 1.00 63.50 194 ALA A O 1
ATOM 1536 N N . LYS A 1 195 ? 5.216 -0.727 -14.392 1.00 63.09 195 LYS A N 1
ATOM 1537 C CA . LYS A 1 195 ? 5.689 -0.947 -13.019 1.00 63.09 195 LYS A CA 1
ATOM 1538 C C . LYS A 1 195 ? 5.312 0.176 -12.056 1.00 63.09 195 LYS A C 1
ATOM 1540 O O . LYS A 1 195 ? 5.647 0.074 -10.879 1.00 63.09 195 LYS A O 1
ATOM 1545 N N . ARG A 1 196 ? 4.641 1.237 -12.528 1.00 63.78 196 ARG A N 1
ATOM 1546 C CA . ARG A 1 196 ? 4.214 2.349 -11.674 1.00 63.78 196 ARG A CA 1
ATOM 1547 C C . ARG A 1 196 ? 3.349 1.791 -10.538 1.00 63.78 196 ARG A C 1
ATOM 1549 O O . ARG A 1 196 ? 2.301 1.211 -10.841 1.00 63.78 196 ARG A O 1
ATOM 1556 N N . PRO A 1 197 ? 3.750 1.942 -9.261 1.00 60.06 197 PRO A N 1
ATOM 1557 C CA . PRO A 1 197 ? 2.917 1.525 -8.150 1.00 60.06 197 PRO A CA 1
ATOM 1558 C C . PRO A 1 197 ? 1.602 2.286 -8.268 1.00 60.06 197 PRO A C 1
ATOM 1560 O O . PRO A 1 197 ? 1.584 3.520 -8.333 1.00 60.06 197 PRO A O 1
ATOM 1563 N N . ALA A 1 198 ? 0.496 1.547 -8.376 1.00 60.38 198 ALA A N 1
ATOM 1564 C CA . ALA A 1 198 ? -0.819 2.152 -8.279 1.00 60.38 198 ALA A CA 1
ATOM 1565 C C . ALA A 1 198 ? -0.881 2.739 -6.874 1.00 60.38 198 ALA A C 1
ATOM 1567 O O . ALA A 1 198 ? -0.923 2.009 -5.895 1.00 60.38 198 ALA A O 1
ATOM 1568 N N . THR A 1 199 ? -0.755 4.050 -6.776 1.00 54.16 199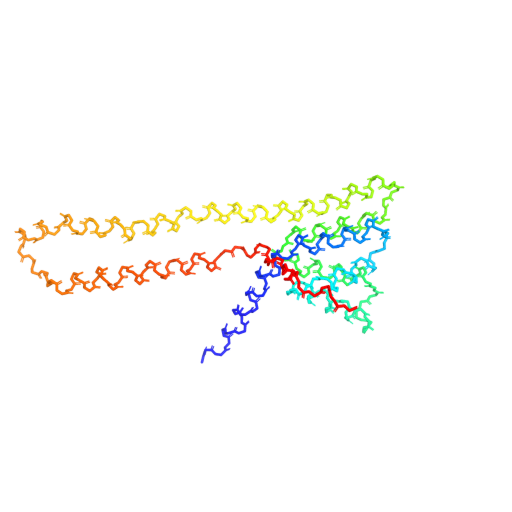 THR A N 1
ATOM 1569 C CA . THR A 1 199 ? -0.809 4.768 -5.511 1.00 54.16 199 THR A CA 1
ATOM 1570 C C . THR A 1 199 ? -1.878 5.806 -5.743 1.00 54.16 199 THR A C 1
ATOM 1572 O O . THR A 1 199 ? -1.697 6.652 -6.615 1.00 54.16 199 THR A O 1
ATOM 1575 N N . PHE A 1 200 ? -2.992 5.657 -5.025 1.00 54.06 200 PHE A N 1
ATOM 1576 C CA . PHE A 1 200 ? -4.209 6.452 -5.163 1.00 54.06 200 PHE A CA 1
ATOM 1577 C C . PHE A 1 200 ? -4.878 6.322 -6.546 1.00 54.06 200 PHE A C 1
ATOM 1579 O O . PHE A 1 200 ? -4.426 6.939 -7.514 1.00 54.06 200 PHE A O 1
ATOM 1586 N N . PRO A 1 201 ? -5.983 5.557 -6.690 1.00 53.94 201 PRO A N 1
ATOM 1587 C CA . PRO A 1 201 ? -6.942 5.923 -7.726 1.00 53.94 201 PRO A CA 1
ATOM 1588 C C . PRO A 1 201 ? -7.287 7.408 -7.511 1.00 53.94 201 PRO A C 1
ATOM 1590 O O . PRO A 1 201 ? -7.492 7.803 -6.358 1.00 53.94 201 PRO A O 1
ATOM 1593 N N . PRO A 1 202 ? -7.247 8.252 -8.558 1.00 49.09 202 PRO A N 1
ATOM 1594 C CA . PRO A 1 202 ? -7.620 9.648 -8.400 1.00 49.09 202 PRO A CA 1
ATOM 1595 C C . PRO A 1 202 ? -9.026 9.675 -7.789 1.00 49.09 202 PRO A C 1
ATOM 1597 O O . PRO A 1 202 ? -9.896 8.975 -8.313 1.00 49.09 202 PRO A O 1
ATOM 1600 N N . PRO A 1 203 ? -9.241 10.387 -6.667 1.00 52.28 203 PRO A N 1
ATOM 1601 C CA . PRO A 1 203 ? -10.581 10.537 -6.128 1.00 52.28 203 PRO A CA 1
ATOM 1602 C C . PRO A 1 203 ? -11.460 11.108 -7.239 1.00 52.28 203 PRO A C 1
ATOM 1604 O O . PRO A 1 203 ? -11.072 12.076 -7.899 1.00 52.28 203 PRO A O 1
ATOM 1607 N N . GLU A 1 204 ? -12.603 10.471 -7.490 1.00 53.78 204 GLU A N 1
ATOM 1608 C CA . GLU A 1 204 ? -13.603 11.019 -8.396 1.00 53.78 204 GLU A CA 1
ATOM 1609 C C . GLU A 1 204 ? -14.101 12.311 -7.758 1.00 53.78 204 GLU A C 1
ATOM 1611 O O . GLU A 1 204 ? -14.874 12.293 -6.805 1.00 53.78 204 GLU A O 1
ATOM 1616 N N . VAL A 1 205 ? -13.567 13.445 -8.214 1.00 59.00 205 VAL A N 1
ATOM 1617 C CA . VAL A 1 205 ? -14.061 14.752 -7.797 1.00 59.00 205 VAL A CA 1
ATOM 1618 C C . VAL A 1 205 ? -15.479 14.843 -8.355 1.00 59.00 205 VAL A C 1
ATOM 1620 O O . VAL A 1 205 ? -15.634 14.773 -9.580 1.00 59.00 205 VAL A O 1
ATOM 1623 N N . PRO A 1 206 ? -16.518 14.959 -7.508 1.00 55.59 206 PRO A N 1
ATOM 1624 C CA . PRO A 1 206 ? -17.862 15.201 -7.995 1.00 55.59 206 PRO A CA 1
ATOM 1625 C C . PRO A 1 206 ? -17.811 16.468 -8.839 1.00 55.59 206 PRO A C 1
ATOM 1627 O O . PRO A 1 206 ? -17.371 17.516 -8.369 1.00 55.59 206 PRO A O 1
ATOM 1630 N N . ILE A 1 207 ? -18.204 16.365 -10.106 1.00 58.97 207 ILE A N 1
ATOM 1631 C CA . ILE A 1 207 ? -18.343 17.535 -10.965 1.00 58.97 207 ILE A CA 1
ATOM 1632 C C . ILE A 1 207 ? -19.493 18.331 -10.352 1.00 58.97 207 ILE A C 1
ATOM 1634 O O . ILE A 1 207 ? -20.653 17.919 -10.423 1.00 58.97 207 ILE A O 1
ATOM 1638 N N . GLU A 1 208 ? -19.156 19.402 -9.645 1.00 55.09 208 GLU A N 1
ATOM 1639 C CA . GLU A 1 208 ? -20.097 20.234 -8.911 1.00 55.09 208 GLU A CA 1
ATOM 1640 C C . GLU A 1 208 ? -21.056 20.896 -9.910 1.00 55.09 208 GLU A C 1
ATOM 1642 O O . GLU A 1 208 ? -20.749 21.885 -10.568 1.00 55.09 208 GLU A O 1
ATOM 1647 N N . GLY A 1 209 ? -22.202 20.240 -10.099 1.00 57.06 209 GLY A N 1
ATOM 1648 C CA . GLY A 1 209 ? -23.252 20.618 -11.044 1.00 57.06 209 GLY A CA 1
ATOM 1649 C C . GLY A 1 209 ? -24.582 19.901 -10.796 1.00 57.06 209 GLY A C 1
ATOM 1650 O O . GLY A 1 209 ? -25.449 19.891 -11.666 1.00 57.06 209 GLY A O 1
ATOM 1651 N N . ARG A 1 210 ? -24.773 19.285 -9.622 1.00 47.84 210 ARG A N 1
ATOM 1652 C CA . ARG A 1 210 ? -26.076 18.746 -9.201 1.00 47.84 210 ARG A CA 1
ATOM 1653 C C . ARG A 1 210 ? -26.357 19.065 -7.734 1.00 47.84 210 ARG A C 1
ATOM 1655 O O . ARG A 1 210 ? -26.564 18.179 -6.918 1.00 47.84 210 ARG A O 1
ATOM 1662 N N . ILE A 1 211 ? -26.379 20.358 -7.426 1.00 52.56 211 ILE A N 1
ATOM 1663 C CA . ILE A 1 211 ? -27.203 20.898 -6.341 1.00 52.56 211 ILE A CA 1
ATOM 1664 C C . ILE A 1 211 ? -28.394 21.578 -7.017 1.00 52.56 211 ILE A C 1
ATOM 1666 O O . ILE A 1 211 ? -28.376 22.786 -7.197 1.00 52.56 211 ILE A O 1
ATOM 1670 N N . GLN A 1 212 ? -29.377 20.791 -7.460 1.00 45.72 212 GLN 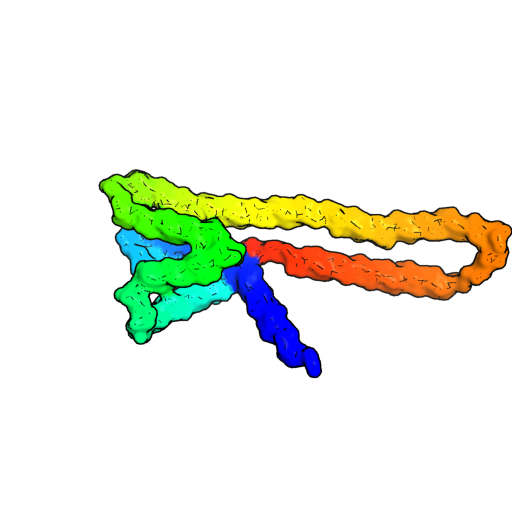A N 1
ATOM 1671 C CA . GLN A 1 212 ? -30.765 21.227 -7.667 1.00 45.72 212 GLN A CA 1
ATOM 1672 C C . GLN A 1 212 ? -31.681 20.000 -7.563 1.00 45.72 212 GLN A C 1
ATOM 1674 O O . GLN A 1 212 ? -31.762 19.217 -8.511 1.00 45.72 212 GLN A O 1
ATOM 1679 N N . ALA A 1 213 ? -32.293 19.826 -6.388 1.00 40.38 213 ALA A N 1
ATOM 1680 C CA . ALA A 1 213 ? -33.685 19.425 -6.138 1.00 40.38 213 ALA A CA 1
ATOM 1681 C C . ALA A 1 213 ? -33.859 19.165 -4.635 1.00 40.38 213 ALA A C 1
ATOM 1683 O O . ALA A 1 213 ? -33.242 18.198 -4.135 1.00 40.38 213 ALA A O 1
#

pLDDT: mean 80.99, std 13.37, range [40.38, 96.62]

Radius of gyration: 25.85 Å; Cα contacts (8 Å, |Δi|>4): 197; chains: 1; bounding box: 72×44×76 Å

Secondary structure (DSSP, 8-state):
--TTHHHHHHHHHHHHHHHHTHHHHHHHHHHHHHHS--HHHHHHHHHHH--SHHHHHHHHHHHHH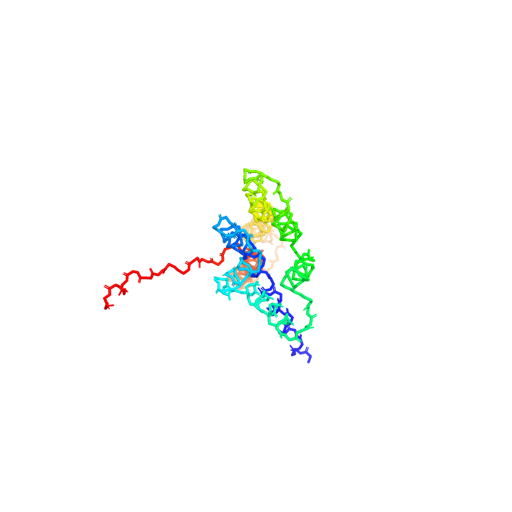HTTSSSSHHHHHHHHHHHHHTT-HHHHHHHHHHHHGGG-SSHHHHHHHHHHHHHHHHHHHHHHHHHHHHHTHHHHHHHHIIIIIHHHHHHHHHHHHHHTT----HHHHHHIIIIIHHHHHHHHHHHHHHT-----PPP----S-----